Protein AF-A0A350DPM6-F1 (afdb_monomer)

Solvent-accessible surface area (backbone atoms only — not comparable to full-atom values): 11632 Å² total; per-residue (Å²): 133,87,86,87,78,88,83,87,78,88,79,82,88,73,88,78,90,73,77,86,62,77,72,75,76,46,73,86,71,62,78,53,71,65,66,64,55,64,60,74,76,63,54,96,83,67,71,80,67,68,53,48,96,89,70,48,64,48,36,86,78,46,77,54,65,70,61,52,51,50,54,51,47,50,53,40,43,51,50,32,68,38,83,89,48,57,73,68,57,21,53,48,28,48,52,52,34,50,54,52,49,51,52,41,47,70,54,50,49,47,52,42,52,53,45,34,76,77,43,73,57,56,84,48,78,45,61,60,28,42,63,57,52,51,51,52,52,50,61,52,45,56,53,50,54,53,49,50,51,45,44,43,65,71,52,47,50,56,55,34,44,75,73,75,46,71,90,75,54,84,91,70,50,50,73,67,56,49,51,50,51,53,50,49,48,74,76,75,109

Radius of gyration: 29.15 Å; Cα contacts (8 Å, |Δi|>4): 102; chains: 1; bounding box: 62×71×86 Å

pLDDT: mean 77.89, std 24.62, range [26.05, 97.94]

Foldseek 3Di:
DDDDDDDDDDDDDDDDPDDPDPVPVCPVVDPDVVVVVVVVPQPPPPPPPQADPVRAHQLVVDDDPLVVLVVVLVVLLVQLVDPVDDLVVSVVSLVVSVVSVVCSCVPPLVVLVVQVVVHQADPDSNRHTSVRVNVVSVVSVVVSVVSSVCSVPVPRQVVCVVVVNHDDDPVRDDPVRNVVVVVCVVPPD

Structure (mmCIF, N/CA/C/O backbone):
data_AF-A0A350DPM6-F1
#
_entry.id   AF-A0A350DPM6-F1
#
loop_
_atom_site.group_PDB
_atom_site.id
_atom_site.type_symbol
_atom_site.label_atom_id
_atom_site.label_alt_id
_atom_site.label_comp_id
_atom_site.label_asym_id
_atom_site.label_entity_id
_atom_site.label_seq_id
_atom_site.pdbx_PDB_ins_code
_atom_site.Cartn_x
_atom_site.Cartn_y
_atom_site.Cartn_z
_atom_site.occupancy
_atom_site.B_iso_or_equiv
_atom_site.auth_seq_id
_atom_site.auth_comp_id
_atom_site.auth_asym_id
_atom_site.auth_atom_id
_atom_site.pdbx_PDB_model_num
ATOM 1 N N . MET A 1 1 ? -32.453 40.569 -58.318 1.00 39.66 1 MET A N 1
ATOM 2 C CA . MET A 1 1 ? -31.816 39.330 -58.820 1.00 39.66 1 MET A CA 1
ATOM 3 C C . MET A 1 1 ? -31.890 38.332 -57.666 1.00 39.66 1 MET A C 1
ATOM 5 O O . MET A 1 1 ? -31.210 38.563 -56.684 1.00 39.66 1 MET A O 1
ATOM 9 N N . VAL A 1 2 ? -32.903 37.461 -57.534 1.00 28.38 2 VAL A N 1
ATOM 10 C CA . VAL A 1 2 ? -33.157 36.215 -58.307 1.00 28.38 2 VAL A CA 1
ATOM 11 C C . VAL A 1 2 ? -31.830 35.449 -58.449 1.00 28.38 2 VAL A C 1
ATOM 13 O O . VAL A 1 2 ? -30.945 35.961 -59.116 1.00 28.38 2 VAL A O 1
ATOM 16 N N . ASN A 1 3 ? -31.573 34.315 -57.789 1.00 31.48 3 ASN A N 1
ATOM 17 C CA . ASN A 1 3 ? -32.369 33.093 -57.820 1.00 31.48 3 ASN A CA 1
ATOM 18 C C . ASN A 1 3 ? -32.093 32.170 -56.612 1.00 31.48 3 ASN A C 1
ATOM 20 O O . ASN A 1 3 ? -31.012 32.186 -56.032 1.00 31.48 3 ASN A O 1
ATOM 24 N N . LYS A 1 4 ? -33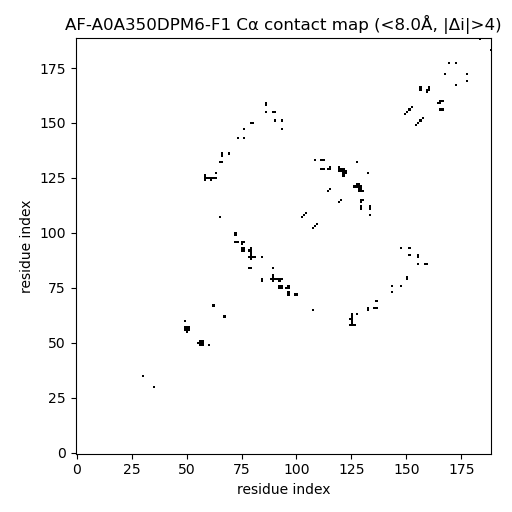.099 31.356 -56.294 1.00 34.47 4 LYS A N 1
ATOM 25 C CA . LYS A 1 4 ? -33.221 30.401 -55.185 1.00 34.47 4 LYS A CA 1
ATOM 26 C C . LYS A 1 4 ? -33.112 28.974 -55.743 1.00 34.47 4 LYS A C 1
ATOM 28 O O . LYS A 1 4 ? -33.879 28.656 -56.643 1.00 34.47 4 LYS A O 1
ATOM 33 N N . GLN A 1 5 ? -32.232 28.137 -55.193 1.00 38.03 5 GLN A N 1
ATOM 34 C CA . GLN A 1 5 ? -32.263 26.658 -55.219 1.00 38.03 5 GLN A CA 1
ATOM 35 C C . GLN A 1 5 ? -31.534 26.230 -53.925 1.00 38.03 5 GLN A C 1
ATOM 37 O O . GLN A 1 5 ? -30.362 26.551 -53.784 1.00 38.03 5 GLN A O 1
ATOM 42 N N . ASN A 1 6 ? -32.174 25.795 -52.831 1.00 29.23 6 ASN A N 1
ATOM 43 C CA . ASN A 1 6 ? -32.950 24.564 -52.612 1.00 29.23 6 ASN A CA 1
ATOM 44 C C . ASN A 1 6 ? -32.306 23.336 -53.272 1.00 29.23 6 ASN A C 1
ATOM 46 O O . ASN A 1 6 ? -32.502 23.138 -54.467 1.00 29.23 6 ASN A O 1
ATOM 50 N N . ASN A 1 7 ? -31.635 22.488 -52.485 1.00 30.95 7 ASN A N 1
ATOM 51 C CA . ASN A 1 7 ? -32.194 21.161 -52.239 1.00 30.95 7 ASN A CA 1
ATOM 52 C C . ASN A 1 7 ? -31.621 20.512 -50.975 1.00 30.95 7 ASN A C 1
ATOM 54 O O . ASN A 1 7 ? -30.411 20.479 -50.755 1.00 30.95 7 ASN A O 1
ATOM 58 N N . ASP A 1 8 ? -32.551 19.993 -50.195 1.00 28.62 8 ASP A N 1
ATOM 59 C CA . ASP A 1 8 ? -32.388 19.209 -48.989 1.00 28.62 8 ASP A CA 1
ATOM 60 C C . ASP A 1 8 ? -31.773 17.837 -49.302 1.00 28.62 8 ASP A C 1
ATOM 62 O O . ASP A 1 8 ? -32.082 17.230 -50.330 1.00 28.62 8 ASP A O 1
ATOM 66 N N . HIS A 1 9 ? -30.962 17.317 -48.382 1.00 31.00 9 HIS A N 1
ATOM 67 C CA . HIS A 1 9 ? -30.883 15.880 -48.116 1.00 31.00 9 HIS A CA 1
ATOM 68 C C . HIS A 1 9 ? -30.786 15.687 -46.601 1.00 31.00 9 HIS A C 1
ATOM 70 O O . HIS A 1 9 ? -29.709 15.703 -46.008 1.00 31.00 9 HIS A O 1
ATOM 76 N N . GLU A 1 10 ? -31.957 15.535 -45.983 1.00 31.33 10 GLU A N 1
ATOM 77 C CA . GLU A 1 10 ? -32.118 14.644 -44.841 1.00 31.33 10 GLU A CA 1
ATOM 78 C C . GLU A 1 10 ? -31.658 13.242 -45.259 1.00 31.33 10 GLU A C 1
ATOM 80 O O . GLU A 1 10 ? -32.181 12.710 -46.234 1.00 31.33 10 GLU A O 1
ATOM 85 N N . ILE A 1 11 ? -30.746 12.628 -44.506 1.00 32.09 11 ILE A N 1
ATOM 86 C CA . ILE A 1 11 ? -30.842 11.203 -44.181 1.00 32.09 11 ILE A CA 1
ATOM 87 C C . ILE A 1 11 ? -30.433 11.055 -42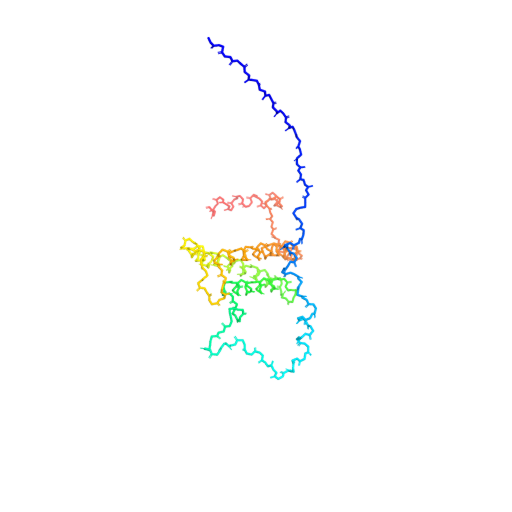.714 1.00 32.09 11 ILE A C 1
ATOM 89 O O . ILE A 1 11 ? -29.315 11.361 -42.302 1.00 32.09 11 ILE A O 1
ATOM 93 N N . ASN A 1 12 ? -31.435 10.641 -41.956 1.00 27.52 12 ASN A N 1
ATOM 94 C CA . ASN A 1 12 ? -31.402 10.107 -40.613 1.00 27.52 12 ASN A CA 1
ATOM 95 C C . ASN A 1 12 ? -30.661 8.752 -40.587 1.00 27.52 12 ASN A C 1
ATOM 97 O O . ASN A 1 12 ? -30.449 8.138 -41.626 1.00 27.52 12 ASN A O 1
ATOM 101 N N . ASP A 1 13 ? -30.432 8.253 -39.379 1.00 26.05 13 ASP A N 1
ATOM 102 C CA . ASP A 1 13 ? -30.193 6.847 -39.034 1.00 26.05 13 ASP A CA 1
ATOM 103 C C . ASP A 1 13 ? -28.770 6.269 -38.974 1.00 26.05 13 ASP A C 1
ATOM 105 O O . ASP A 1 13 ? -27.937 6.342 -39.875 1.00 26.05 13 ASP A O 1
ATOM 109 N N . SER A 1 14 ? -28.632 5.544 -37.860 1.00 29.73 14 SER A N 1
ATOM 110 C CA . SER A 1 14 ? -27.796 4.377 -37.618 1.00 29.73 14 SER A CA 1
ATOM 111 C C . SER A 1 14 ? -26.384 4.612 -37.097 1.00 29.73 14 SER A C 1
ATOM 113 O O . SER A 1 14 ? -25.388 4.668 -37.809 1.00 29.73 14 SER A O 1
ATOM 115 N N . ILE A 1 15 ? -26.327 4.578 -35.762 1.00 35.59 15 ILE A N 1
ATOM 116 C CA . ILE A 1 15 ? -25.399 3.713 -35.028 1.00 35.59 15 ILE A CA 1
ATOM 117 C C . ILE A 1 15 ? -25.234 2.401 -35.810 1.00 35.59 15 ILE A C 1
ATOM 119 O O . ILE A 1 15 ? -26.127 1.556 -35.789 1.00 35.59 15 ILE A O 1
ATOM 123 N N . ASP A 1 16 ? -24.102 2.241 -36.490 1.00 29.62 16 ASP A N 1
ATOM 124 C CA . ASP A 1 16 ? -23.678 0.948 -37.013 1.00 29.62 16 ASP A CA 1
ATOM 125 C C . ASP A 1 16 ? -22.685 0.329 -36.024 1.00 29.62 16 ASP A C 1
ATOM 127 O O . ASP A 1 16 ? -21.472 0.554 -36.046 1.00 29.62 16 ASP A O 1
ATOM 131 N N . VAL A 1 17 ? -23.260 -0.404 -35.071 1.00 39.25 17 VAL A N 1
ATOM 132 C CA . VAL A 1 17 ? -22.591 -1.516 -34.407 1.00 39.25 17 VAL A CA 1
ATOM 133 C C . VAL A 1 17 ? -22.531 -2.636 -35.436 1.00 39.25 17 VAL A C 1
ATOM 135 O O . VAL A 1 17 ? -23.504 -3.371 -35.585 1.00 39.25 17 VAL A O 1
ATOM 138 N N . SER A 1 18 ? -21.390 -2.791 -36.110 1.00 28.20 18 SER A N 1
ATOM 139 C CA . SER A 1 18 ? -20.851 -4.104 -36.477 1.00 28.20 18 SER A CA 1
ATOM 140 C C . SER A 1 18 ? -19.462 -4.037 -37.110 1.00 28.20 18 SER A C 1
ATOM 142 O O . SER A 1 18 ? -19.200 -3.351 -38.093 1.00 28.20 18 SER A O 1
ATOM 144 N N . THR A 1 19 ? -18.586 -4.856 -36.526 1.00 37.41 19 THR A N 1
ATOM 145 C CA . THR A 1 19 ? -17.541 -5.623 -37.212 1.00 37.41 19 THR A CA 1
ATOM 146 C C . THR A 1 19 ? -16.474 -4.828 -37.967 1.00 37.41 19 THR A C 1
ATOM 148 O O . THR A 1 19 ? -16.332 -4.945 -39.182 1.00 37.41 19 THR A O 1
ATOM 151 N N . LYS A 1 20 ? -15.581 -4.163 -37.221 1.00 32.25 20 LYS A N 1
ATOM 152 C CA . LYS A 1 20 ? -14.161 -4.322 -37.564 1.00 32.25 20 LYS A CA 1
ATOM 153 C C . LYS A 1 20 ? -13.758 -5.716 -37.111 1.00 32.25 20 LYS A C 1
ATOM 155 O O . LYS A 1 20 ? -13.563 -5.973 -35.931 1.00 32.25 20 LYS A O 1
ATOM 160 N N . THR A 1 21 ? -13.803 -6.593 -38.100 1.00 30.75 21 THR A N 1
ATOM 161 C CA . THR A 1 21 ? -13.391 -7.986 -38.154 1.00 30.75 21 THR A CA 1
ATOM 162 C C . THR A 1 21 ? -12.299 -8.318 -37.143 1.00 30.75 21 THR A C 1
ATOM 164 O O . THR A 1 21 ? -11.232 -7.705 -37.147 1.00 30.75 21 THR A O 1
ATOM 167 N N . ASP A 1 22 ? -12.541 -9.373 -36.367 1.00 31.88 22 ASP A N 1
ATOM 168 C CA . ASP A 1 22 ? -11.627 -10.043 -35.430 1.00 31.88 22 ASP A CA 1
ATOM 169 C C . ASP A 1 22 ? -10.308 -10.547 -36.067 1.00 31.88 22 ASP A C 1
ATOM 171 O O . ASP A 1 22 ? -9.554 -11.290 -35.457 1.00 31.88 22 ASP A O 1
ATOM 175 N N . SER A 1 23 ? -9.982 -10.145 -37.297 1.00 34.25 23 SER A N 1
ATOM 176 C CA . SER A 1 23 ? -8.863 -10.660 -38.087 1.00 34.25 23 SER A CA 1
ATOM 177 C C . SER A 1 23 ? -7.512 -10.000 -37.790 1.00 34.25 23 SER A C 1
ATOM 179 O O . SER A 1 23 ? -6.497 -10.541 -38.217 1.00 34.25 23 SER A O 1
ATOM 181 N N . GLU A 1 24 ? -7.458 -8.856 -37.100 1.00 32.31 24 GLU A N 1
ATOM 182 C CA . GLU A 1 24 ? -6.185 -8.145 -36.846 1.00 32.31 24 GLU A CA 1
ATOM 183 C C . GLU A 1 24 ? -5.741 -8.174 -35.373 1.00 32.31 24 GLU A C 1
ATOM 185 O O . GLU A 1 24 ? -4.591 -7.869 -35.063 1.00 32.31 24 GLU A O 1
ATOM 190 N N . LEU A 1 25 ? -6.612 -8.622 -34.463 1.00 32.66 25 LEU A N 1
ATOM 191 C CA . LEU A 1 25 ? -6.279 -8.881 -33.054 1.00 32.66 25 LEU A CA 1
ATOM 192 C C . LEU A 1 25 ? -5.911 -10.352 -32.792 1.00 32.66 25 LEU A C 1
ATOM 194 O O . LEU A 1 25 ? -5.304 -10.658 -31.767 1.00 32.66 25 LEU A O 1
ATOM 198 N N . SER A 1 26 ? -6.198 -11.256 -33.734 1.00 29.53 26 SER A N 1
ATOM 199 C CA . SER A 1 26 ? -5.800 -12.670 -33.664 1.00 29.53 26 SER A CA 1
ATOM 200 C C . SER A 1 26 ? -4.397 -12.952 -34.209 1.00 29.53 26 SER A C 1
ATOM 202 O O . SER A 1 26 ? -3.837 -14.006 -33.917 1.00 29.53 26 SER A O 1
ATOM 204 N N . THR A 1 27 ? -3.779 -12.028 -34.951 1.00 30.31 27 THR A N 1
ATOM 205 C CA . THR A 1 27 ? -2.502 -12.292 -35.645 1.00 30.31 27 THR A CA 1
ATOM 206 C C . THR A 1 27 ? -1.294 -12.372 -34.706 1.00 30.31 27 THR A C 1
ATOM 208 O O . THR A 1 27 ? -0.261 -12.901 -35.094 1.00 30.31 27 THR A O 1
ATOM 211 N N . ASN A 1 28 ? -1.421 -11.921 -33.453 1.00 35.16 28 ASN A N 1
ATOM 212 C CA . ASN A 1 28 ? -0.381 -12.080 -32.425 1.00 35.16 28 ASN A CA 1
ATOM 213 C C . ASN A 1 28 ? -0.728 -13.124 -31.350 1.00 35.16 28 ASN A C 1
ATOM 215 O O . ASN A 1 28 ? 0.010 -13.259 -30.373 1.00 35.16 28 ASN A O 1
ATOM 219 N N . LEU A 1 29 ? -1.830 -13.868 -31.515 1.00 40.03 29 LEU A N 1
ATOM 220 C CA . LEU A 1 29 ? -2.263 -14.898 -30.563 1.00 40.03 29 LEU A CA 1
ATOM 221 C C . LEU A 1 29 ? -2.409 -16.300 -31.164 1.00 40.03 29 LEU A C 1
ATOM 223 O O . LEU A 1 29 ? -2.909 -17.199 -30.493 1.00 40.03 29 LEU A O 1
ATOM 227 N N . VAL A 1 30 ? -1.917 -16.519 -32.381 1.00 36.66 30 VAL A N 1
ATOM 228 C CA . VAL A 1 30 ? -1.721 -17.865 -32.920 1.00 36.66 30 VAL A CA 1
ATOM 229 C C . VAL A 1 30 ? -0.224 -18.085 -33.060 1.00 36.66 30 VAL A C 1
ATOM 231 O O . VAL A 1 30 ? 0.351 -17.934 -34.132 1.00 36.66 30 VAL A O 1
ATOM 234 N N . LYS A 1 31 ? 0.423 -18.437 -31.944 1.00 41.00 31 LYS A N 1
ATOM 235 C CA . LYS A 1 31 ? 1.623 -19.267 -32.047 1.00 41.00 31 LYS A CA 1
ATOM 236 C C . LYS A 1 31 ? 1.158 -20.565 -32.687 1.00 41.00 31 LYS A C 1
ATOM 238 O O . LYS A 1 31 ? 0.404 -21.314 -32.069 1.00 41.00 31 LYS A O 1
ATOM 243 N N . THR A 1 32 ? 1.525 -20.769 -33.944 1.00 33.75 32 THR A N 1
ATOM 244 C CA . THR A 1 32 ? 1.294 -22.010 -34.676 1.00 33.75 32 THR A CA 1
ATOM 245 C C . THR A 1 32 ? 1.754 -23.172 -33.795 1.00 33.75 32 THR A C 1
ATOM 247 O O . THR A 1 32 ? 2.829 -23.104 -33.198 1.00 33.75 32 THR A O 1
ATOM 250 N N . GLU A 1 33 ? 0.965 -24.241 -33.694 1.00 36.41 33 GLU A N 1
ATOM 251 C CA . GLU A 1 33 ? 1.323 -25.448 -32.926 1.00 36.41 33 GLU A CA 1
ATOM 252 C C . GLU A 1 33 ? 2.676 -26.057 -33.376 1.00 36.41 33 GLU A C 1
ATOM 254 O O . GLU A 1 33 ? 3.315 -26.801 -32.630 1.00 36.41 33 GLU A O 1
ATOM 259 N N . GLU A 1 34 ? 3.182 -25.668 -34.551 1.00 39.22 34 GLU A N 1
ATOM 260 C CA . GLU A 1 34 ? 4.544 -25.939 -35.034 1.00 39.22 34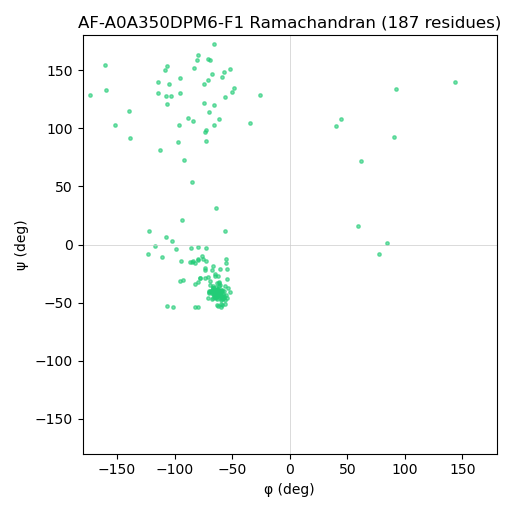 GLU A CA 1
ATOM 261 C C . GLU A 1 34 ? 5.662 -25.304 -34.179 1.00 39.22 34 GLU A C 1
ATOM 263 O O . GLU A 1 34 ? 6.716 -25.911 -34.002 1.00 39.22 34 GLU A O 1
ATOM 268 N N . GLU A 1 35 ? 5.454 -24.131 -33.571 1.00 39.41 35 GLU A N 1
ATOM 269 C CA . GLU A 1 35 ? 6.474 -23.460 -32.742 1.00 39.41 35 GLU A CA 1
ATOM 270 C C . GLU A 1 35 ? 6.594 -24.084 -31.338 1.00 39.41 35 GLU A C 1
ATOM 272 O O . GLU A 1 35 ? 7.666 -24.092 -30.731 1.00 39.41 35 GLU A O 1
ATOM 277 N N . LEU A 1 36 ? 5.500 -24.661 -30.828 1.00 40.06 36 LEU A N 1
ATOM 278 C CA . LEU A 1 36 ? 5.470 -25.384 -29.550 1.00 40.06 36 LEU A CA 1
ATOM 279 C C . LEU A 1 36 ? 6.022 -26.812 -29.689 1.00 40.06 36 LEU A C 1
ATOM 281 O O . LEU A 1 36 ? 6.660 -27.318 -28.765 1.00 40.06 36 LEU A O 1
ATOM 285 N N . THR A 1 37 ? 5.832 -27.447 -30.848 1.00 36.25 37 THR A N 1
ATOM 286 C CA . THR A 1 37 ? 6.360 -28.792 -31.133 1.00 36.25 37 THR A CA 1
ATOM 287 C C . THR A 1 37 ? 7.853 -28.780 -31.484 1.00 36.25 37 THR A C 1
ATOM 289 O O . THR A 1 37 ? 8.560 -29.722 -31.121 1.00 36.25 37 THR A O 1
ATOM 292 N N . ALA A 1 38 ? 8.380 -27.691 -32.059 1.00 41.50 38 ALA A N 1
ATOM 293 C CA . ALA A 1 38 ? 9.817 -27.519 -32.313 1.00 41.50 38 ALA A CA 1
ATOM 294 C C . ALA A 1 38 ? 10.668 -27.372 -31.033 1.00 41.50 38 ALA A C 1
ATOM 296 O O . ALA A 1 38 ? 11.866 -27.650 -31.044 1.00 41.50 38 ALA A O 1
ATOM 297 N N . SER A 1 39 ? 10.066 -26.975 -29.906 1.00 46.19 39 SER A N 1
ATOM 298 C CA . SER A 1 39 ? 10.775 -26.850 -28.622 1.00 46.19 39 SER A CA 1
ATOM 299 C C . SER A 1 39 ? 10.978 -28.201 -27.909 1.00 46.19 39 SER A C 1
ATOM 301 O O . SER A 1 39 ? 11.779 -28.304 -26.983 1.00 46.19 39 SER A O 1
ATOM 303 N N . SER A 1 40 ? 10.304 -29.271 -28.358 1.00 47.53 40 SER A N 1
ATOM 304 C CA . SER A 1 40 ? 10.311 -30.574 -27.675 1.00 47.53 40 SER A CA 1
ATOM 305 C C . SER A 1 40 ? 11.481 -31.502 -28.051 1.00 47.53 40 SER A C 1
ATOM 307 O O . SER A 1 40 ? 11.594 -32.580 -27.465 1.00 47.53 40 SER A O 1
ATOM 309 N N . SER A 1 41 ? 12.361 -31.123 -28.986 1.00 50.16 41 SER A N 1
ATOM 310 C CA . SER A 1 41 ? 13.561 -31.907 -29.340 1.00 50.16 41 SER A CA 1
ATOM 311 C C . SER A 1 41 ? 14.863 -31.366 -28.744 1.00 50.16 41 SER A C 1
ATOM 313 O O . SER A 1 41 ? 15.933 -31.894 -29.042 1.00 50.16 41 SER A O 1
ATOM 315 N N . LYS A 1 42 ? 14.801 -30.308 -27.927 1.00 55.16 42 LYS A N 1
ATOM 316 C CA . LYS A 1 42 ? 15.990 -29.671 -27.359 1.00 55.16 42 LYS A CA 1
ATOM 317 C C . LYS A 1 42 ? 16.417 -30.429 -26.100 1.00 55.16 42 LYS A C 1
ATOM 319 O O . LYS A 1 42 ? 15.735 -30.391 -25.077 1.00 55.16 42 LYS A O 1
ATOM 324 N N . GLY A 1 43 ? 17.508 -31.192 -26.190 1.00 55.84 43 GLY A N 1
ATOM 325 C CA . GLY A 1 43 ? 18.053 -31.925 -25.046 1.00 55.84 43 GLY A CA 1
ATOM 326 C C . GLY A 1 43 ? 18.371 -30.977 -23.885 1.00 55.84 43 GLY A C 1
ATOM 327 O O . GLY A 1 43 ? 18.765 -29.838 -24.109 1.00 55.84 43 GLY A O 1
ATOM 328 N N . LEU A 1 44 ? 18.253 -31.444 -22.638 1.00 54.84 44 LEU A N 1
ATOM 329 C CA . LEU A 1 44 ? 18.538 -30.656 -21.419 1.00 54.84 44 LEU A CA 1
ATOM 330 C C . LEU A 1 44 ? 19.963 -30.049 -21.375 1.00 54.84 44 LEU A C 1
ATOM 332 O O . LEU A 1 44 ? 20.252 -29.210 -20.527 1.00 54.84 44 LEU A O 1
ATOM 336 N N . SER A 1 45 ? 20.854 -30.481 -22.272 1.00 64.06 45 SER A N 1
ATOM 337 C CA . SER A 1 45 ? 22.212 -29.966 -22.478 1.00 64.06 45 SER A CA 1
ATOM 338 C C . SER A 1 45 ? 22.301 -28.748 -23.403 1.00 64.06 45 SER A C 1
ATOM 340 O O . SER A 1 45 ? 23.336 -28.087 -23.437 1.00 64.06 45 SER A O 1
ATOM 342 N N . GLU A 1 46 ? 21.257 -28.443 -24.167 1.00 59.56 46 GLU A N 1
ATOM 343 C CA . GLU A 1 46 ? 21.210 -27.288 -25.061 1.00 59.56 46 GLU A CA 1
ATOM 344 C C . GLU A 1 46 ? 20.611 -26.086 -24.326 1.00 59.56 46 GLU A C 1
ATOM 346 O O . GLU A 1 46 ? 19.469 -25.675 -24.546 1.00 59.56 46 GLU A O 1
ATOM 351 N N . ILE A 1 47 ? 21.404 -25.526 -23.413 1.00 63.22 47 ILE A N 1
ATOM 352 C CA . ILE A 1 47 ? 21.071 -24.263 -22.761 1.00 63.22 47 ILE A CA 1
ATOM 353 C C . ILE A 1 47 ? 21.205 -23.161 -23.810 1.00 63.22 47 ILE A C 1
ATOM 355 O O . ILE A 1 47 ? 22.299 -22.886 -24.304 1.00 63.22 47 ILE A O 1
ATOM 359 N N . ASP A 1 48 ? 20.079 -22.539 -24.151 1.00 63.94 48 ASP A N 1
ATOM 360 C CA . ASP A 1 48 ? 20.053 -21.331 -24.964 1.00 63.94 48 ASP A CA 1
ATOM 361 C C . ASP A 1 48 ? 20.557 -20.161 -24.116 1.00 63.94 48 ASP A C 1
ATOM 363 O O . ASP A 1 48 ? 19.813 -19.515 -23.372 1.00 63.94 48 ASP A O 1
ATOM 367 N N . TRP A 1 49 ? 21.870 -19.953 -24.143 1.00 64.94 49 TRP A N 1
ATOM 368 C CA . TRP A 1 49 ? 22.485 -18.788 -23.536 1.00 64.94 49 TRP A CA 1
ATOM 369 C C . TRP A 1 49 ? 22.001 -17.575 -24.331 1.00 64.94 49 TRP A C 1
ATOM 371 O O . TRP A 1 49 ? 22.502 -17.334 -25.421 1.00 64.94 49 TRP A O 1
ATOM 381 N N . GLN A 1 50 ? 21.035 -16.820 -23.787 1.00 64.75 50 GLN A N 1
ATOM 382 C CA . GLN A 1 50 ? 20.436 -15.591 -24.356 1.00 64.75 50 GLN A CA 1
ATOM 383 C C . GLN A 1 50 ? 21.433 -14.414 -24.499 1.00 64.75 50 GLN A C 1
ATOM 385 O O . GLN A 1 50 ? 21.090 -13.242 -24.316 1.00 64.75 50 GLN A O 1
ATOM 390 N N . ARG A 1 51 ? 22.697 -14.741 -24.747 1.00 65.81 51 ARG A N 1
ATOM 391 C CA . ARG A 1 51 ? 23.846 -13.874 -24.891 1.00 65.81 51 ARG A CA 1
ATOM 392 C C . ARG A 1 51 ? 24.196 -13.836 -26.371 1.00 65.81 51 ARG A C 1
ATOM 394 O O . ARG A 1 51 ? 24.487 -14.868 -26.965 1.00 65.81 51 ARG A O 1
ATOM 401 N N . PHE A 1 52 ? 24.173 -12.646 -26.942 1.00 67.81 52 PHE A N 1
ATOM 402 C CA . PHE A 1 52 ? 24.616 -12.414 -28.304 1.00 67.81 52 PHE A CA 1
ATOM 403 C C . PHE A 1 52 ? 26.143 -12.536 -28.405 1.00 67.81 52 PHE A C 1
ATOM 405 O O . PHE A 1 52 ? 26.864 -12.405 -27.411 1.00 67.81 52 PHE A O 1
ATOM 412 N N . ASP A 1 53 ? 26.641 -12.759 -29.621 1.00 73.88 53 ASP A N 1
ATOM 413 C CA . ASP A 1 53 ? 28.074 -12.937 -29.901 1.00 73.88 53 ASP A CA 1
ATOM 414 C C . ASP A 1 53 ? 28.926 -11.709 -29.522 1.00 73.88 53 ASP A C 1
ATOM 416 O O . ASP A 1 53 ? 30.123 -11.831 -29.264 1.00 73.88 53 ASP A O 1
ATOM 420 N N . ASP A 1 54 ? 28.310 -10.527 -29.420 1.00 74.38 54 ASP A N 1
ATOM 421 C CA . ASP A 1 54 ? 28.935 -9.286 -28.942 1.00 74.38 54 ASP A CA 1
ATOM 422 C C . ASP A 1 54 ? 29.037 -9.196 -27.403 1.00 74.38 54 ASP A C 1
ATOM 424 O O . ASP A 1 54 ? 29.582 -8.239 -26.851 1.00 74.38 54 ASP A O 1
ATOM 428 N N . GLY A 1 55 ? 28.528 -10.205 -26.694 1.00 70.81 55 GLY A N 1
ATOM 429 C CA . GLY A 1 55 ? 28.499 -10.281 -25.242 1.00 70.81 55 GLY A CA 1
ATOM 430 C C . GLY A 1 55 ? 27.318 -9.568 -24.581 1.00 70.81 55 GLY A C 1
ATOM 431 O O . GLY A 1 55 ? 27.248 -9.599 -23.349 1.00 70.81 55 GLY A O 1
ATOM 432 N N . SER A 1 56 ? 26.407 -8.964 -25.348 1.00 70.81 56 SER A N 1
ATOM 433 C CA . SER A 1 56 ? 25.174 -8.353 -24.845 1.00 70.81 56 SER A CA 1
ATOM 434 C C . SER A 1 56 ? 24.081 -9.402 -24.595 1.00 70.81 56 SER A C 1
ATOM 436 O O . SER A 1 56 ? 24.137 -10.518 -25.110 1.00 70.81 56 SER A O 1
ATOM 438 N N . TYR A 1 57 ? 23.094 -9.074 -23.762 1.00 75.31 57 TYR A N 1
ATOM 439 C CA . TYR A 1 57 ? 21.944 -9.942 -23.491 1.00 75.31 57 TYR A CA 1
ATOM 440 C C . TYR A 1 57 ? 20.688 -9.393 -24.164 1.00 75.31 57 TYR A C 1
ATOM 442 O O . TYR A 1 57 ? 20.551 -8.181 -24.345 1.00 75.31 57 TYR A O 1
ATOM 450 N N . SER A 1 58 ? 19.741 -10.279 -24.481 1.00 76.25 58 SER A N 1
ATOM 451 C CA . SER A 1 58 ? 18.426 -9.867 -24.981 1.00 76.25 58 SER A CA 1
ATOM 452 C C . SER A 1 58 ? 17.698 -8.960 -23.974 1.00 76.25 58 SER A C 1
ATOM 454 O O . SER A 1 58 ? 17.782 -9.208 -22.769 1.00 76.25 58 SER A O 1
ATOM 456 N N . PRO A 1 59 ? 16.928 -7.942 -24.412 1.00 75.38 59 PRO A N 1
ATOM 457 C CA . PRO A 1 59 ? 16.117 -7.131 -23.498 1.00 75.38 59 PRO A CA 1
ATOM 458 C C . PRO A 1 59 ? 15.159 -7.962 -22.628 1.00 75.38 59 PRO A C 1
ATOM 460 O O . PRO A 1 59 ? 14.898 -7.606 -21.480 1.00 75.38 59 PRO A O 1
ATOM 463 N N . SER A 1 60 ? 14.701 -9.113 -23.138 1.00 77.25 60 SER A N 1
ATOM 464 C CA . SER A 1 60 ? 13.899 -10.105 -22.409 1.00 77.25 60 SER A CA 1
ATOM 465 C C . SER A 1 60 ? 14.637 -10.815 -21.270 1.00 77.25 60 SER A C 1
ATOM 467 O O . SER A 1 60 ? 13.988 -11.371 -20.389 1.00 77.25 60 SER A O 1
ATOM 469 N N . SER A 1 61 ? 15.971 -10.792 -21.251 1.00 80.75 61 SER A N 1
ATOM 470 C CA . SER A 1 61 ? 16.784 -11.375 -20.174 1.00 80.75 61 SER A CA 1
ATOM 471 C C . SER A 1 61 ? 16.802 -10.511 -18.913 1.00 80.75 61 SER A C 1
ATOM 473 O O . SER A 1 61 ? 17.289 -10.937 -17.866 1.00 80.75 61 SER A O 1
ATOM 475 N N . TYR A 1 62 ? 16.286 -9.287 -18.997 1.00 82.06 62 TYR A N 1
ATOM 476 C CA . TYR A 1 62 ? 16.321 -8.331 -17.913 1.00 82.06 62 TYR A CA 1
ATOM 477 C C . TYR A 1 62 ? 14.886 -8.045 -17.416 1.00 82.06 62 TYR A C 1
ATOM 479 O O . TYR A 1 62 ? 13.987 -7.796 -18.217 1.00 82.06 62 TYR A O 1
ATOM 487 N N . ILE A 1 63 ? 14.672 -7.919 -16.098 1.00 85.88 63 ILE A N 1
ATOM 488 C CA . ILE A 1 63 ? 13.387 -7.477 -15.498 1.00 85.88 63 ILE A CA 1
ATOM 489 C C . ILE A 1 63 ? 13.438 -6.017 -15.034 1.00 85.88 63 ILE A C 1
ATOM 491 O O . ILE A 1 63 ? 14.333 -5.653 -14.272 1.00 85.88 63 ILE A O 1
ATOM 495 N N . ASN A 1 64 ? 12.468 -5.192 -15.453 1.00 90.31 64 ASN A N 1
ATOM 496 C CA . ASN A 1 64 ? 12.412 -3.779 -15.074 1.00 90.31 64 ASN A CA 1
ATOM 497 C C . ASN A 1 64 ? 12.558 -3.602 -13.550 1.00 90.31 64 ASN A C 1
ATOM 499 O O . ASN A 1 64 ? 11.884 -4.270 -12.761 1.00 90.31 64 ASN A O 1
ATOM 503 N N . ARG A 1 65 ? 13.448 -2.694 -13.139 1.00 91.12 65 ARG A N 1
ATOM 504 C CA . ARG A 1 65 ? 13.784 -2.466 -11.728 1.00 91.12 65 ARG A CA 1
ATOM 505 C C . ARG A 1 65 ? 12.583 -2.021 -10.894 1.00 91.12 65 ARG A C 1
ATOM 507 O O . ARG A 1 65 ? 12.411 -2.522 -9.787 1.00 91.12 65 ARG A O 1
ATOM 514 N N . ASP A 1 66 ? 11.781 -1.092 -11.405 1.00 92.94 66 ASP A N 1
ATOM 515 C CA . ASP A 1 66 ? 10.647 -0.522 -10.674 1.00 92.94 66 ASP A CA 1
ATOM 516 C C . ASP A 1 66 ? 9.531 -1.562 -10.516 1.00 92.94 66 ASP A C 1
ATOM 518 O O . ASP A 1 66 ? 8.986 -1.726 -9.426 1.00 92.94 66 ASP A O 1
ATOM 522 N N . LEU A 1 67 ? 9.280 -2.362 -11.559 1.00 93.38 67 LEU A N 1
ATOM 523 C CA . LEU A 1 67 ? 8.372 -3.509 -11.476 1.00 93.38 67 LEU A CA 1
ATOM 524 C C . LEU A 1 67 ? 8.896 -4.589 -10.524 1.00 93.38 67 LEU A C 1
ATOM 526 O O . LEU A 1 67 ? 8.123 -5.158 -9.760 1.00 93.38 67 LEU A O 1
ATOM 530 N N . SER A 1 68 ? 10.204 -4.852 -10.513 1.00 94.25 68 SER A N 1
ATOM 531 C CA . SER A 1 68 ? 10.815 -5.803 -9.573 1.00 94.25 68 SER A CA 1
ATOM 532 C C . SER A 1 68 ? 10.664 -5.349 -8.120 1.00 94.25 68 SER A C 1
ATOM 534 O O . SER A 1 68 ? 10.385 -6.165 -7.242 1.00 94.25 68 SER A O 1
ATOM 536 N N . LEU A 1 69 ? 10.816 -4.047 -7.863 1.00 94.81 69 LEU A N 1
ATOM 537 C CA . LEU A 1 69 ? 10.610 -3.467 -6.539 1.00 94.81 69 LEU A CA 1
ATOM 538 C C . LEU A 1 69 ? 9.136 -3.544 -6.121 1.00 94.81 69 LEU A C 1
ATOM 540 O O . LEU A 1 69 ? 8.841 -3.952 -5.000 1.00 94.81 69 LEU A O 1
ATOM 544 N N . LEU A 1 70 ? 8.209 -3.260 -7.039 1.00 96.50 70 LEU A N 1
ATOM 545 C CA . LEU A 1 70 ? 6.781 -3.440 -6.787 1.00 96.50 70 LEU A CA 1
ATOM 546 C C . LEU A 1 70 ? 6.456 -4.900 -6.437 1.00 96.50 70 LEU A C 1
ATOM 548 O O . LEU A 1 70 ? 5.768 -5.156 -5.454 1.00 96.50 70 LEU A O 1
ATOM 552 N N . GLN A 1 71 ? 7.015 -5.871 -7.165 1.00 96.56 71 GLN A N 1
ATOM 553 C CA . GLN A 1 71 ? 6.858 -7.298 -6.849 1.00 96.56 71 GLN A CA 1
ATOM 554 C C . GLN A 1 71 ? 7.403 -7.661 -5.462 1.00 96.56 71 GLN A C 1
ATOM 556 O O . GLN A 1 71 ? 6.836 -8.511 -4.774 1.00 96.56 71 GLN A O 1
ATOM 561 N N . PHE A 1 72 ? 8.481 -7.014 -5.018 1.00 96.81 72 PHE A N 1
ATOM 562 C CA . PHE A 1 72 ? 8.958 -7.167 -3.649 1.00 96.81 72 PHE A CA 1
ATOM 563 C C . PHE A 1 72 ? 7.933 -6.640 -2.630 1.00 96.81 72 PHE A C 1
ATOM 565 O O . PHE A 1 72 ? 7.616 -7.361 -1.685 1.00 96.81 72 PHE A O 1
ATOM 572 N N . HIS A 1 73 ? 7.338 -5.461 -2.847 1.00 97.19 73 HIS A N 1
ATOM 573 C CA . HIS A 1 73 ? 6.276 -4.945 -1.970 1.00 97.19 73 HIS A CA 1
ATOM 574 C C . HIS A 1 73 ? 5.065 -5.886 -1.919 1.00 97.19 73 HIS A C 1
ATOM 576 O O . HIS A 1 73 ? 4.542 -6.157 -0.840 1.00 97.19 73 HIS A O 1
ATOM 582 N N . LEU A 1 74 ? 4.676 -6.488 -3.047 1.00 97.38 74 LEU A N 1
ATOM 583 C CA . LEU A 1 74 ? 3.600 -7.487 -3.070 1.00 97.38 74 LEU A CA 1
ATOM 584 C C . LEU A 1 74 ? 3.912 -8.724 -2.218 1.00 97.38 74 LEU A C 1
ATOM 586 O O . LEU A 1 74 ? 3.005 -9.309 -1.629 1.00 97.38 74 LEU A O 1
ATOM 590 N N . ARG A 1 75 ? 5.183 -9.125 -2.096 1.00 97.38 75 ARG A N 1
ATOM 591 C CA . ARG A 1 75 ? 5.568 -10.221 -1.189 1.00 97.38 75 ARG A CA 1
ATOM 592 C C . ARG A 1 75 ? 5.420 -9.844 0.280 1.00 97.38 75 ARG A C 1
ATOM 594 O O . ARG A 1 75 ? 5.116 -10.726 1.080 1.00 97.38 75 ARG A O 1
ATOM 601 N N . VAL A 1 76 ? 5.612 -8.570 0.626 1.00 97.25 76 VAL A N 1
ATOM 602 C CA . VAL A 1 76 ? 5.330 -8.051 1.974 1.00 97.25 76 VAL A CA 1
ATOM 603 C C . VAL A 1 76 ? 3.827 -8.104 2.245 1.00 97.25 76 VAL A C 1
ATOM 605 O O . VAL A 1 76 ? 3.418 -8.641 3.271 1.00 97.25 76 VAL A O 1
ATOM 608 N N . LEU A 1 77 ? 2.999 -7.667 1.289 1.00 97.62 77 LEU A N 1
ATOM 609 C CA . LEU A 1 77 ? 1.540 -7.787 1.391 1.00 97.62 77 LEU A CA 1
ATOM 610 C C . LEU A 1 77 ? 1.092 -9.250 1.550 1.00 97.62 77 LEU A C 1
ATOM 612 O O . LEU A 1 77 ? 0.233 -9.555 2.374 1.00 97.62 77 LEU A O 1
ATOM 616 N N . ALA A 1 78 ? 1.729 -10.181 0.836 1.00 97.00 78 ALA A N 1
ATOM 617 C CA . ALA A 1 78 ? 1.451 -11.609 0.978 1.00 97.00 78 ALA A CA 1
ATOM 618 C C . ALA A 1 78 ? 1.766 -12.152 2.387 1.00 97.00 78 ALA A C 1
ATOM 620 O O . ALA A 1 78 ? 1.132 -13.115 2.819 1.00 97.00 78 ALA A O 1
ATOM 621 N N . GLN A 1 79 ? 2.699 -11.540 3.133 1.00 96.94 79 GLN A N 1
ATOM 622 C CA . GLN A 1 79 ? 2.902 -11.896 4.542 1.00 96.94 79 GLN A CA 1
ATOM 623 C C . GLN A 1 79 ? 1.701 -11.479 5.396 1.00 96.94 79 GLN A C 1
ATOM 625 O O . GLN A 1 79 ? 1.255 -12.266 6.224 1.00 96.94 79 GLN A O 1
ATOM 630 N N . ALA A 1 80 ? 1.102 -10.310 5.153 1.00 95.50 80 ALA A N 1
ATOM 631 C CA . ALA A 1 80 ? -0.105 -9.891 5.870 1.00 95.50 80 ALA A CA 1
ATOM 632 C C . ALA A 1 80 ? -1.302 -10.837 5.643 1.00 95.50 80 ALA A C 1
ATOM 634 O O . ALA A 1 80 ? -2.107 -11.065 6.550 1.00 95.50 80 ALA A O 1
ATOM 635 N N . ALA A 1 81 ? -1.403 -11.437 4.455 1.00 93.88 81 ALA A N 1
ATOM 636 C CA . ALA A 1 81 ? -2.447 -12.411 4.129 1.00 93.88 81 ALA A CA 1
ATOM 637 C C . ALA A 1 81 ? -2.236 -13.788 4.791 1.00 93.88 81 ALA A C 1
ATOM 639 O O . ALA A 1 81 ? -3.182 -14.557 4.940 1.00 93.88 81 ALA A O 1
ATOM 640 N N . SER A 1 82 ? -1.005 -14.127 5.183 1.00 94.81 82 SER A N 1
ATOM 641 C CA . SER A 1 82 ? -0.668 -15.468 5.664 1.00 94.81 82 SER A CA 1
ATOM 642 C C . SER A 1 82 ? -1.206 -15.723 7.081 1.00 94.81 82 SER A C 1
ATOM 644 O O . SER A 1 82 ? -0.777 -15.050 8.021 1.00 94.81 82 SER A O 1
ATOM 646 N N . PRO A 1 83 ? -2.045 -16.757 7.299 1.00 91.44 83 PRO A N 1
ATOM 647 C CA . PRO A 1 83 ? -2.540 -17.118 8.630 1.00 91.44 83 PRO A CA 1
ATOM 648 C C . PRO A 1 83 ? -1.468 -17.781 9.509 1.00 91.44 83 PRO A C 1
ATOM 650 O O . PRO A 1 83 ? -1.728 -18.110 10.660 1.00 91.44 83 PRO A O 1
ATOM 653 N N . ARG A 1 84 ? -0.262 -18.014 8.969 1.00 94.50 84 ARG A N 1
ATOM 654 C CA . ARG A 1 84 ? 0.867 -18.582 9.721 1.00 94.50 84 ARG A CA 1
ATOM 655 C C . ARG A 1 84 ? 1.483 -17.581 10.695 1.00 94.50 84 ARG A C 1
ATOM 657 O O . ARG A 1 84 ? 2.187 -18.004 11.605 1.00 94.50 84 ARG A O 1
ATOM 664 N N . HIS A 1 85 ? 1.248 -16.289 10.474 1.00 94.19 85 HIS A N 1
ATOM 665 C CA . HIS A 1 85 ? 1.761 -15.218 11.319 1.00 94.19 85 HIS A CA 1
ATOM 666 C C . HIS A 1 85 ? 0.714 -14.815 12.364 1.00 94.19 85 HIS A C 1
ATOM 668 O O . HIS A 1 85 ? -0.479 -14.777 12.042 1.00 94.19 85 HIS A O 1
ATOM 674 N N . PRO A 1 86 ? 1.131 -14.475 13.595 1.00 95.31 86 PRO A N 1
ATOM 675 C CA . PRO A 1 86 ? 0.263 -13.868 14.595 1.00 95.31 86 PRO A CA 1
ATOM 676 C C . PRO A 1 86 ? -0.484 -12.634 14.071 1.00 95.31 86 PRO A C 1
ATOM 678 O O . PRO A 1 86 ? 0.005 -11.893 13.218 1.00 95.31 86 PRO A O 1
ATOM 681 N N . LEU A 1 87 ? -1.670 -12.378 14.624 1.00 94.12 87 LEU A N 1
ATOM 682 C CA . LEU A 1 87 ? -2.586 -11.344 14.137 1.00 94.12 87 LEU A CA 1
ATOM 683 C C . LEU A 1 87 ? -1.966 -9.936 14.095 1.00 94.12 87 LEU A C 1
ATOM 685 O O . LEU A 1 87 ? -2.100 -9.229 13.097 1.00 94.12 87 LEU A O 1
ATOM 689 N N . LEU A 1 88 ? -1.240 -9.547 15.146 1.00 94.88 88 LEU A N 1
ATOM 690 C CA . LEU A 1 88 ? -0.567 -8.246 15.194 1.00 94.88 88 LEU A CA 1
ATOM 691 C C . LEU A 1 88 ? 0.604 -8.157 14.210 1.00 94.88 88 LEU A C 1
ATOM 693 O O . LEU A 1 88 ? 0.811 -7.106 13.615 1.00 94.88 88 LEU A O 1
ATOM 697 N N . GLU A 1 89 ? 1.331 -9.253 13.977 1.00 96.62 89 GLU A N 1
ATOM 698 C CA . GLU A 1 89 ? 2.395 -9.283 12.965 1.00 96.62 89 GLU A CA 1
ATOM 699 C C . GLU A 1 89 ? 1.824 -9.077 11.561 1.00 96.62 89 GLU A C 1
ATOM 701 O O . GLU A 1 89 ? 2.378 -8.316 10.769 1.00 96.62 89 GLU A O 1
ATOM 706 N N . ARG A 1 90 ? 0.662 -9.674 11.268 1.00 97.12 90 ARG A N 1
ATOM 707 C CA . ARG A 1 90 ? -0.053 -9.447 10.005 1.00 97.12 90 ARG A CA 1
ATOM 708 C C . ARG A 1 90 ? -0.472 -7.985 9.840 1.00 97.12 90 ARG A C 1
ATOM 710 O O . ARG A 1 90 ? -0.286 -7.427 8.759 1.00 97.12 90 ARG A O 1
ATOM 717 N N . LEU A 1 91 ? -0.974 -7.348 10.902 1.00 96.00 91 LEU A N 1
ATOM 718 C CA . LEU A 1 91 ? -1.275 -5.912 10.897 1.00 96.00 91 LEU A CA 1
ATOM 719 C C . LEU A 1 91 ? -0.009 -5.072 10.659 1.00 96.00 91 LEU A C 1
ATOM 721 O O . LEU A 1 91 ? -0.038 -4.137 9.859 1.00 96.00 91 LEU A O 1
ATOM 725 N N . PHE A 1 92 ? 1.117 -5.423 11.282 1.00 96.81 92 PHE A N 1
ATOM 726 C CA . PHE A 1 92 ? 2.385 -4.734 11.041 1.00 96.81 92 PHE A CA 1
ATOM 727 C C . PHE A 1 92 ? 2.870 -4.884 9.599 1.00 96.81 92 PHE A C 1
ATOM 729 O O . PHE A 1 92 ? 3.338 -3.904 9.026 1.00 96.81 92 PHE A O 1
ATOM 736 N N . PHE A 1 93 ? 2.699 -6.047 8.966 1.00 97.88 93 PHE A N 1
ATOM 737 C CA . PHE A 1 93 ? 3.003 -6.197 7.541 1.00 97.88 93 PHE A CA 1
ATOM 738 C C . PHE A 1 93 ? 2.152 -5.279 6.652 1.00 97.88 93 PHE A C 1
ATOM 740 O O . PHE A 1 93 ? 2.687 -4.743 5.682 1.00 97.88 93 PHE A O 1
ATOM 747 N N . LEU A 1 94 ? 0.875 -5.034 6.987 1.00 96.94 94 LEU A N 1
ATOM 748 C CA . LEU A 1 94 ? 0.052 -4.046 6.270 1.00 96.94 94 LEU A CA 1
ATOM 749 C C . LEU A 1 94 ? 0.602 -2.625 6.430 1.00 96.94 94 LEU A C 1
ATOM 751 O O . LEU A 1 94 ? 0.657 -1.885 5.452 1.00 96.94 94 LEU A O 1
ATOM 755 N N . ILE A 1 95 ? 1.034 -2.253 7.638 1.00 97.19 9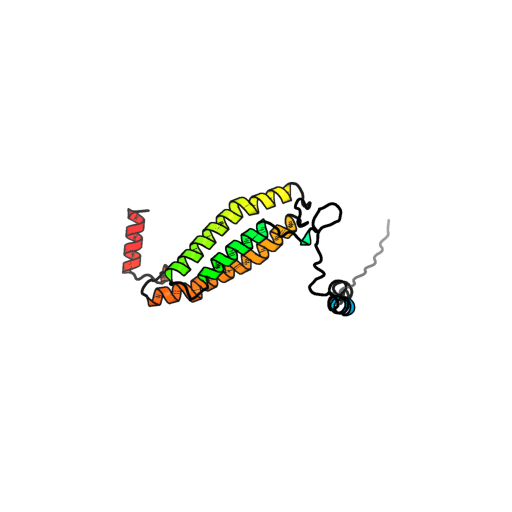5 ILE A N 1
ATOM 756 C CA . ILE A 1 95 ? 1.61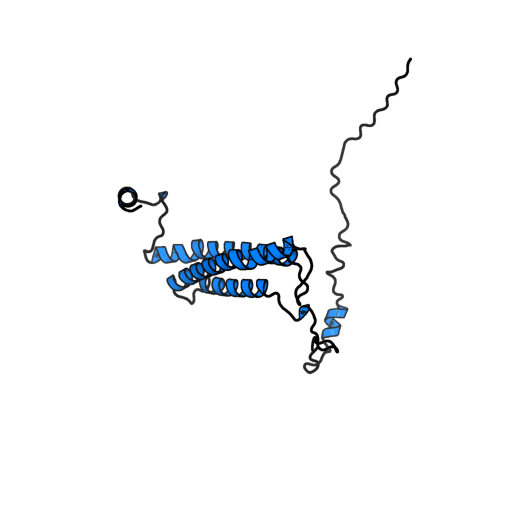9 -0.932 7.918 1.00 97.19 95 ILE A CA 1
ATOM 757 C C . ILE A 1 95 ? 2.933 -0.749 7.148 1.00 97.19 95 ILE A C 1
ATOM 759 O O . ILE A 1 95 ? 3.134 0.276 6.499 1.00 97.19 95 ILE A O 1
ATOM 763 N N . ILE A 1 96 ? 3.808 -1.760 7.174 1.00 97.44 96 ILE A N 1
ATOM 764 C CA . ILE A 1 96 ? 5.073 -1.756 6.427 1.00 97.44 96 ILE A CA 1
ATOM 765 C C . ILE A 1 96 ? 4.797 -1.641 4.927 1.00 97.44 96 ILE A C 1
ATOM 767 O O . ILE A 1 96 ? 5.447 -0.858 4.239 1.00 97.44 96 ILE A O 1
ATOM 771 N N . PHE A 1 97 ? 3.825 -2.397 4.411 1.00 97.75 97 PHE A N 1
ATOM 772 C CA . PHE A 1 97 ? 3.435 -2.314 3.009 1.00 97.75 97 PHE A CA 1
ATOM 773 C C . PHE A 1 97 ? 2.960 -0.903 2.631 1.00 97.75 97 PHE A C 1
ATOM 775 O O . PHE A 1 97 ? 3.461 -0.373 1.642 1.00 97.75 97 PHE A O 1
ATOM 782 N N . SER A 1 98 ? 2.082 -0.272 3.423 1.00 97.31 98 SER A N 1
ATOM 783 C CA . SER A 1 98 ? 1.650 1.116 3.184 1.00 97.31 98 SER A CA 1
ATOM 784 C C . SER A 1 98 ? 2.833 2.079 3.127 1.00 97.31 98 SER A C 1
ATOM 786 O O . SER A 1 98 ? 2.987 2.792 2.144 1.00 97.31 98 SER A O 1
ATOM 788 N N . SER A 1 99 ? 3.719 2.038 4.129 1.00 97.44 99 SER A N 1
ATOM 789 C CA . SER A 1 99 ? 4.884 2.930 4.185 1.00 97.44 99 SER A CA 1
ATOM 790 C C . SER A 1 99 ? 5.819 2.742 2.987 1.00 97.44 99 SER A C 1
ATOM 792 O O . SER A 1 99 ? 6.333 3.718 2.445 1.00 97.44 99 SER A O 1
ATOM 794 N N . ASN A 1 100 ? 6.036 1.496 2.556 1.00 95.50 100 ASN A N 1
ATOM 795 C CA . ASN A 1 100 ? 6.855 1.201 1.381 1.00 95.50 100 ASN A CA 1
ATOM 796 C C . ASN A 1 100 ? 6.203 1.713 0.089 1.00 95.50 100 ASN A C 1
ATOM 798 O O . ASN A 1 100 ? 6.903 2.130 -0.835 1.00 95.50 100 ASN A O 1
ATOM 802 N N . MET A 1 101 ? 4.871 1.651 -0.003 1.00 97.44 101 MET A N 1
ATOM 803 C CA . MET A 1 101 ? 4.131 2.170 -1.151 1.00 97.44 101 MET A CA 1
ATOM 804 C C . MET A 1 101 ? 4.181 3.698 -1.209 1.00 97.44 101 MET A C 1
ATOM 806 O O . MET A 1 101 ? 4.388 4.230 -2.298 1.00 97.44 101 MET A O 1
ATOM 810 N N . ASP A 1 102 ? 4.079 4.387 -0.073 1.00 97.25 102 ASP A N 1
ATOM 811 C CA . ASP A 1 102 ? 4.209 5.847 -0.010 1.00 97.25 102 ASP A CA 1
ATOM 812 C C . ASP A 1 102 ? 5.584 6.293 -0.537 1.00 97.25 102 ASP A C 1
ATOM 814 O O . ASP A 1 102 ? 5.660 7.055 -1.503 1.00 97.25 102 ASP A O 1
ATOM 818 N N . GLU A 1 103 ? 6.677 5.711 -0.023 1.00 96.56 103 GLU A N 1
ATOM 819 C CA . GLU A 1 103 ? 8.036 6.000 -0.514 1.00 96.56 103 GLU A CA 1
ATOM 820 C C . GLU A 1 103 ? 8.190 5.659 -2.009 1.00 96.56 103 GLU A C 1
ATOM 822 O O . GLU A 1 103 ? 8.811 6.398 -2.783 1.00 96.56 103 GLU A O 1
ATOM 827 N N . PHE A 1 104 ? 7.611 4.537 -2.451 1.00 96.88 104 PHE A N 1
ATOM 828 C CA . PHE A 1 104 ? 7.646 4.137 -3.855 1.00 96.88 104 PHE A CA 1
ATOM 829 C C . PHE A 1 104 ? 7.002 5.187 -4.762 1.00 96.88 104 PHE A C 1
ATOM 831 O O . PHE A 1 104 ? 7.566 5.518 -5.809 1.00 96.88 104 PHE A O 1
ATOM 838 N N . PHE A 1 105 ? 5.855 5.741 -4.373 1.00 97.00 105 PHE A N 1
ATOM 839 C CA . PHE A 1 105 ? 5.196 6.781 -5.153 1.00 97.00 105 PHE A CA 1
ATOM 840 C C . PHE A 1 105 ? 5.949 8.109 -5.108 1.00 97.00 105 PHE A C 1
ATOM 842 O O . PHE A 1 105 ? 6.188 8.709 -6.161 1.00 97.00 105 PHE A O 1
ATOM 849 N N . GLU A 1 106 ? 6.376 8.529 -3.919 1.00 96.94 106 GLU A N 1
ATOM 850 C CA . GLU A 1 106 ? 7.068 9.802 -3.715 1.00 96.94 106 GLU A CA 1
ATOM 851 C C . GLU A 1 106 ? 8.414 9.860 -4.440 1.00 96.94 106 GLU A C 1
ATOM 853 O O . GLU A 1 106 ? 8.755 10.881 -5.038 1.00 96.94 106 GLU A O 1
ATOM 858 N N . ILE A 1 107 ? 9.175 8.763 -4.431 1.00 94.56 107 ILE A N 1
ATOM 859 C CA . ILE A 1 107 ? 10.533 8.742 -4.979 1.00 94.56 107 ILE A CA 1
ATOM 860 C C . ILE A 1 107 ? 10.565 8.103 -6.369 1.00 94.56 107 ILE A C 1
ATOM 862 O O . ILE A 1 107 ? 11.110 8.680 -7.315 1.00 94.56 107 ILE A O 1
ATOM 866 N N . ARG A 1 108 ? 10.037 6.882 -6.523 1.00 93.94 108 ARG A N 1
ATOM 867 C CA . ARG A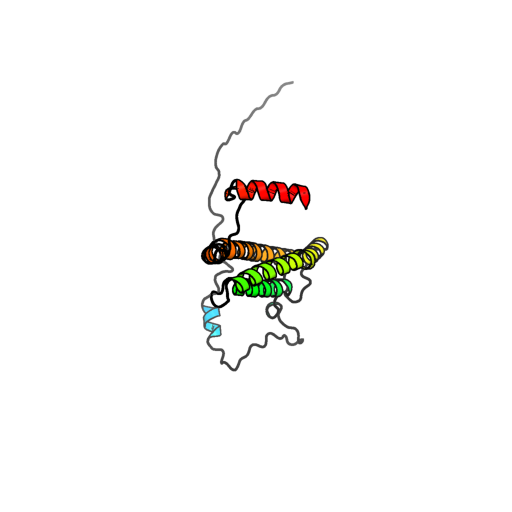 1 108 ? 10.224 6.098 -7.759 1.00 93.94 108 ARG A CA 1
ATOM 868 C C . ARG A 1 108 ? 9.278 6.548 -8.855 1.00 93.94 108 ARG A C 1
ATOM 870 O O . ARG A 1 108 ? 9.741 6.886 -9.943 1.00 93.94 108 ARG A O 1
ATOM 877 N N . VAL A 1 109 ? 7.978 6.592 -8.574 1.00 95.44 109 VAL A N 1
ATOM 878 C CA . VAL A 1 109 ? 6.972 6.966 -9.579 1.00 95.44 109 VAL A CA 1
ATOM 879 C C . VAL A 1 109 ? 7.171 8.409 -10.033 1.00 95.44 109 VAL A C 1
ATOM 881 O O . VAL A 1 109 ? 7.159 8.660 -11.239 1.00 95.44 109 VAL A O 1
ATOM 884 N N . ALA A 1 110 ? 7.476 9.330 -9.113 1.00 96.19 110 ALA A N 1
ATOM 885 C CA . ALA A 1 110 ? 7.852 10.701 -9.459 1.00 96.19 110 ALA A CA 1
ATOM 886 C C . ALA A 1 110 ? 9.050 10.755 -10.431 1.00 96.19 110 ALA A C 1
ATOM 888 O O . ALA A 1 110 ? 9.011 11.470 -11.435 1.00 96.19 110 ALA A O 1
ATOM 889 N N . GLY A 1 111 ? 10.085 9.941 -10.197 1.00 94.19 111 GLY A N 1
ATOM 890 C CA . GLY A 1 111 ? 11.235 9.837 -11.098 1.00 94.19 111 GLY A CA 1
ATOM 891 C C . GLY A 1 111 ? 10.882 9.294 -12.489 1.00 94.19 111 GLY A C 1
ATOM 892 O O . GLY A 1 111 ? 11.429 9.756 -13.492 1.00 94.19 111 GLY A O 1
ATOM 893 N N . ILE A 1 112 ? 9.951 8.339 -12.585 1.00 93.50 112 ILE A N 1
ATOM 894 C CA . ILE A 1 112 ? 9.472 7.816 -13.877 1.00 93.50 112 ILE A CA 1
ATOM 895 C C . ILE A 1 112 ? 8.632 8.872 -14.608 1.00 93.50 112 ILE A C 1
ATOM 897 O O . ILE A 1 112 ? 8.810 9.063 -15.810 1.00 93.50 112 ILE A O 1
ATOM 901 N N . MET A 1 113 ? 7.777 9.610 -13.893 1.00 94.69 113 MET A N 1
ATOM 902 C CA . MET A 1 113 ? 7.009 10.726 -14.458 1.00 94.69 113 MET A CA 1
ATOM 903 C C . MET A 1 113 ? 7.921 11.834 -14.989 1.00 94.69 113 MET A C 1
ATOM 905 O O . MET A 1 113 ? 7.686 12.361 -16.073 1.00 94.69 113 MET A O 1
ATOM 909 N N . GLN A 1 114 ? 9.005 12.153 -14.278 1.00 94.00 114 GLN A N 1
ATOM 910 C CA . GLN A 1 114 ? 9.992 13.116 -14.762 1.00 94.00 114 GLN A CA 1
ATOM 911 C C . GLN A 1 114 ? 10.644 12.650 -16.071 1.00 94.00 114 GLN A C 1
ATOM 913 O O . GLN A 1 114 ? 10.780 13.448 -16.997 1.00 94.00 114 GLN A O 1
ATOM 918 N N . LYS A 1 115 ? 11.005 11.363 -16.179 1.00 91.69 115 LYS A N 1
ATOM 919 C CA . LYS A 1 115 ? 11.530 10.789 -17.429 1.00 91.69 115 LYS A CA 1
ATOM 920 C C . LYS A 1 115 ? 10.510 10.873 -18.559 1.00 91.69 115 LYS A C 1
ATOM 922 O O . LYS A 1 115 ? 10.872 11.285 -19.652 1.00 91.69 115 LYS A O 1
ATOM 927 N N . LEU A 1 116 ? 9.245 10.551 -18.283 1.00 93.06 116 LEU A N 1
ATOM 928 C CA . LEU A 1 116 ? 8.162 10.672 -19.259 1.00 93.06 116 LEU A CA 1
ATOM 929 C C . LEU A 1 116 ? 8.026 12.114 -19.776 1.00 93.06 116 LEU A C 1
ATOM 931 O O . LEU A 1 116 ? 7.912 12.319 -20.981 1.00 93.06 116 LEU A O 1
ATOM 935 N N . ASN A 1 117 ? 8.119 13.108 -18.889 1.00 92.50 117 ASN A N 1
ATOM 936 C CA . ASN A 1 117 ? 8.069 14.527 -19.258 1.00 92.50 117 ASN A CA 1
ATOM 937 C C . ASN A 1 117 ? 9.262 14.972 -20.123 1.00 92.50 117 ASN A C 1
ATOM 939 O O . ASN A 1 117 ? 9.138 15.923 -20.891 1.00 92.50 117 ASN A O 1
ATOM 943 N N . MET A 1 118 ? 10.414 14.303 -20.007 1.00 91.19 118 MET A N 1
ATOM 944 C CA . MET A 1 118 ? 11.588 14.534 -20.861 1.00 91.19 118 MET A CA 1
ATOM 945 C C . MET A 1 118 ? 11.495 13.804 -22.211 1.00 91.19 118 MET A C 1
ATOM 947 O O . MET A 1 118 ? 12.240 14.132 -23.133 1.00 91.19 118 MET A O 1
ATOM 951 N N . GLY A 1 119 ? 10.586 12.835 -22.335 1.00 88.81 119 GLY A N 1
ATOM 952 C CA . GLY A 1 119 ? 10.311 12.086 -23.555 1.00 88.81 119 GLY A CA 1
ATOM 953 C C . GLY A 1 119 ? 9.990 10.618 -23.277 1.00 88.81 119 GLY A C 1
ATOM 954 O O . GLY A 1 119 ? 10.642 9.957 -22.470 1.00 88.81 119 GLY A O 1
ATOM 955 N N . ASP A 1 120 ? 9.014 10.072 -24.003 1.00 87.75 120 ASP A N 1
ATOM 956 C CA . ASP A 1 120 ? 8.585 8.674 -23.863 1.00 87.75 120 ASP A CA 1
ATOM 957 C C . ASP A 1 120 ? 9.442 7.708 -24.698 1.00 87.75 120 ASP A C 1
ATOM 959 O O . ASP A 1 120 ? 8.959 6.954 -25.545 1.00 87.75 120 ASP A O 1
ATOM 963 N N . VAL A 1 121 ? 10.757 7.776 -24.497 1.00 84.69 121 VAL A N 1
ATOM 964 C CA . VAL A 1 121 ? 11.733 6.931 -25.192 1.00 84.69 121 VAL A CA 1
ATOM 965 C C . VAL A 1 121 ? 12.234 5.859 -24.234 1.00 84.69 121 VAL A C 1
ATOM 967 O O . VAL A 1 121 ? 12.515 6.125 -23.062 1.00 84.69 121 VAL A O 1
ATOM 970 N N . SER A 1 122 ? 12.366 4.628 -24.731 1.00 77.44 122 SER A N 1
ATOM 971 C CA . SER A 1 122 ? 12.982 3.569 -23.940 1.00 77.44 122 SER A CA 1
ATOM 972 C C . SER A 1 122 ? 14.456 3.888 -23.696 1.00 77.44 122 SER A C 1
ATOM 974 O O . SER A 1 122 ? 15.237 4.046 -24.631 1.00 77.44 122 SER A O 1
ATOM 976 N N . THR A 1 123 ? 14.825 3.999 -22.423 1.00 68.88 123 THR A N 1
ATOM 977 C CA . THR A 1 123 ? 16.193 4.313 -21.977 1.00 68.88 123 THR A CA 1
ATOM 978 C C . THR A 1 123 ? 16.821 3.181 -21.164 1.00 68.88 123 THR A C 1
ATOM 980 O O . THR A 1 123 ? 17.969 3.288 -20.740 1.00 68.88 123 THR A O 1
ATOM 983 N N . SER A 1 124 ? 16.083 2.092 -20.932 1.00 73.75 124 SER A N 1
ATOM 984 C CA . SER A 1 124 ? 16.502 0.986 -20.067 1.00 73.75 124 SER A CA 1
ATOM 985 C C . SER A 1 124 ? 16.839 -0.268 -20.871 1.00 73.75 124 SER A C 1
ATOM 987 O O . SER A 1 124 ? 16.195 -0.548 -21.877 1.00 73.75 124 SER A O 1
ATOM 989 N N . ALA A 1 125 ? 17.763 -1.088 -20.354 1.00 71.69 125 ALA A N 1
ATOM 990 C CA . ALA A 1 125 ? 18.173 -2.372 -20.946 1.00 71.69 125 ALA A CA 1
ATOM 991 C C . ALA A 1 125 ? 17.008 -3.351 -21.215 1.00 71.69 125 ALA A C 1
ATOM 993 O O . ALA A 1 125 ? 17.119 -4.240 -22.046 1.00 71.69 125 ALA A O 1
ATOM 994 N N . HIS A 1 126 ? 15.879 -3.154 -20.531 1.00 78.12 126 HIS A N 1
ATOM 995 C CA . HIS A 1 126 ? 14.641 -3.927 -20.665 1.00 78.12 126 HIS A CA 1
ATOM 996 C C . HIS A 1 126 ? 13.762 -3.541 -21.861 1.00 78.12 126 HIS A C 1
ATOM 998 O O . HIS A 1 126 ? 12.780 -4.221 -22.130 1.00 78.12 126 HIS A O 1
ATOM 1004 N N . GLY A 1 127 ? 14.013 -2.405 -22.515 1.00 81.81 127 GLY A N 1
ATOM 1005 C CA . GLY A 1 127 ? 13.217 -1.951 -23.660 1.00 81.81 127 GLY A CA 1
ATOM 1006 C C . GLY A 1 127 ? 11.855 -1.310 -23.342 1.00 81.81 127 GLY A C 1
ATOM 1007 O O . GLY A 1 127 ? 11.265 -0.708 -24.233 1.00 81.81 127 GLY A O 1
ATOM 1008 N N . MET A 1 128 ? 11.371 -1.327 -22.094 1.00 86.50 128 MET A N 1
ATOM 1009 C CA . MET A 1 128 ? 10.101 -0.668 -21.732 1.00 86.50 128 MET A CA 1
ATOM 1010 C C . 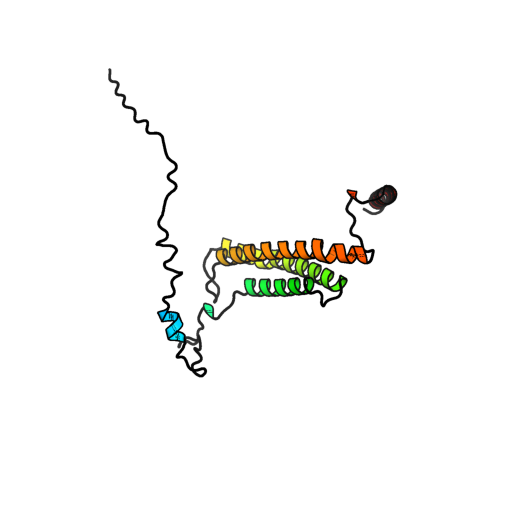MET A 1 128 ? 10.199 0.863 -21.745 1.00 86.50 128 MET A C 1
ATOM 1012 O O . MET A 1 128 ? 11.205 1.435 -21.305 1.00 86.50 128 MET A O 1
ATOM 1016 N N . ARG A 1 129 ? 9.138 1.525 -22.212 1.00 91.44 129 ARG A N 1
ATOM 1017 C CA . ARG A 1 129 ? 8.974 2.985 -22.170 1.00 91.44 129 ARG A CA 1
ATOM 1018 C C . ARG A 1 129 ? 8.432 3.447 -20.810 1.00 91.44 129 ARG A C 1
ATOM 1020 O O . ARG A 1 129 ? 7.705 2.691 -20.161 1.00 91.44 129 ARG A O 1
ATOM 1027 N N . PRO A 1 130 ? 8.741 4.677 -20.360 1.00 92.31 130 PRO A N 1
ATOM 1028 C CA . PRO A 1 130 ? 8.190 5.222 -19.118 1.00 92.31 130 PRO A CA 1
ATOM 1029 C C . PRO A 1 130 ? 6.657 5.136 -19.019 1.00 92.31 130 PRO A C 1
ATOM 1031 O O . PRO A 1 130 ? 6.143 4.776 -17.960 1.00 92.31 130 PRO A O 1
ATOM 1034 N N . SER A 1 131 ? 5.929 5.405 -20.109 1.00 93.94 131 SER A N 1
ATOM 1035 C CA . SER A 1 131 ? 4.461 5.308 -20.145 1.00 93.94 131 SER A CA 1
ATOM 1036 C C . SER A 1 131 ? 3.947 3.885 -19.894 1.00 93.94 131 SER A C 1
ATOM 1038 O O . SER A 1 131 ? 3.007 3.686 -19.121 1.00 93.94 131 SER A O 1
ATOM 1040 N N . GLU A 1 132 ? 4.597 2.885 -20.491 1.00 93.88 132 GLU A N 1
ATOM 1041 C CA . GLU A 1 132 ? 4.269 1.468 -20.321 1.00 93.88 132 GLU A CA 1
ATOM 1042 C C . GLU A 1 132 ? 4.511 1.029 -18.877 1.00 93.88 132 GLU A C 1
ATOM 1044 O O . GLU A 1 132 ? 3.639 0.416 -18.264 1.00 93.88 132 GLU A O 1
ATOM 1049 N N . VAL A 1 133 ? 5.653 1.415 -18.298 1.00 94.00 133 VAL A N 1
ATOM 1050 C CA . VAL A 1 133 ? 5.985 1.100 -16.902 1.00 94.00 133 VAL A CA 1
ATOM 1051 C C . VAL A 1 133 ? 4.950 1.696 -15.947 1.00 94.00 133 VAL A C 1
ATOM 1053 O O . VAL A 1 133 ? 4.463 0.991 -15.066 1.00 94.00 133 VAL A O 1
ATOM 1056 N N . LEU A 1 134 ? 4.563 2.964 -16.128 1.00 95.62 134 LEU A N 1
ATOM 1057 C CA . LEU A 1 134 ? 3.538 3.606 -15.294 1.00 95.62 134 LEU A CA 1
ATOM 1058 C C . LEU A 1 134 ? 2.177 2.916 -15.412 1.00 95.62 134 LEU A C 1
ATOM 1060 O O . LEU A 1 134 ? 1.485 2.749 -14.405 1.00 95.62 134 LEU A O 1
ATOM 1064 N N . ARG A 1 135 ? 1.798 2.486 -16.620 1.00 96.50 135 ARG A N 1
ATOM 1065 C CA . ARG A 1 135 ? 0.551 1.750 -16.852 1.00 96.50 135 ARG A CA 1
ATOM 1066 C C . ARG A 1 135 ? 0.546 0.412 -16.110 1.00 96.50 135 ARG A C 1
ATOM 1068 O O . ARG A 1 135 ? -0.432 0.110 -15.428 1.00 96.50 135 ARG A O 1
ATOM 1075 N N . GLU A 1 136 ? 1.632 -0.355 -16.200 1.00 96.06 136 GLU A N 1
ATOM 1076 C CA . GLU A 1 136 ? 1.764 -1.633 -15.485 1.00 96.06 136 GLU A CA 1
ATOM 1077 C C . GLU A 1 136 ? 1.775 -1.432 -13.961 1.00 96.06 136 GLU A C 1
ATOM 1079 O O . GLU A 1 136 ? 1.042 -2.115 -13.242 1.00 96.06 136 GLU A O 1
ATOM 1084 N N . ILE A 1 137 ? 2.533 -0.447 -13.458 1.00 96.81 137 ILE A N 1
ATOM 1085 C CA . ILE A 1 137 ? 2.548 -0.086 -12.030 1.00 96.81 137 ILE A CA 1
ATOM 1086 C C . ILE A 1 137 ? 1.136 0.248 -11.548 1.00 96.81 137 ILE A C 1
ATOM 1088 O O . ILE A 1 137 ? 0.708 -0.259 -10.512 1.00 96.81 137 ILE A O 1
ATOM 1092 N N . SER A 1 138 ? 0.401 1.075 -12.294 1.00 97.31 138 SER A N 1
ATOM 1093 C CA . SER A 1 138 ? -0.967 1.459 -11.948 1.00 97.31 138 SER A CA 1
ATOM 1094 C C . SER A 1 138 ? -1.886 0.239 -11.856 1.00 97.31 138 SER A C 1
ATOM 1096 O O . SER A 1 138 ? -2.543 0.041 -10.832 1.00 97.31 138 SER A O 1
ATOM 1098 N N . ALA A 1 139 ? -1.894 -0.624 -12.876 1.00 97.75 139 ALA A N 1
ATOM 1099 C CA . ALA A 1 139 ? -2.751 -1.808 -12.908 1.00 97.75 139 ALA A CA 1
ATOM 1100 C C . ALA A 1 139 ? -2.471 -2.771 -11.742 1.00 97.75 139 ALA A C 1
ATOM 1102 O O . ALA A 1 139 ? -3.401 -3.288 -11.118 1.00 97.75 139 ALA A O 1
ATOM 1103 N N . VAL A 1 140 ? -1.195 -3.002 -11.428 1.00 97.44 140 VAL A N 1
ATOM 1104 C CA . VAL A 1 140 ? -0.784 -3.871 -10.319 1.00 97.44 140 VAL A CA 1
ATOM 1105 C C . VAL A 1 140 ? -1.116 -3.237 -8.967 1.00 97.44 140 VAL A C 1
ATOM 1107 O O . VAL A 1 140 ? -1.625 -3.919 -8.078 1.00 97.44 140 VAL A O 1
ATOM 1110 N N . THR A 1 141 ? -0.892 -1.932 -8.816 1.00 97.38 141 THR A N 1
ATOM 1111 C CA . THR A 1 141 ? -1.106 -1.237 -7.542 1.00 97.38 141 THR A CA 1
ATOM 1112 C C . THR A 1 141 ? -2.581 -1.193 -7.159 1.00 97.38 141 THR A C 1
ATOM 1114 O O . THR A 1 141 ? -2.910 -1.486 -6.016 1.00 97.38 141 THR A O 1
ATOM 1117 N N . HIS A 1 142 ? -3.494 -0.918 -8.097 1.00 97.81 142 HIS A N 1
ATOM 1118 C CA . HIS A 1 142 ? -4.935 -0.932 -7.803 1.00 97.81 142 HIS A CA 1
ATOM 1119 C C . HIS A 1 142 ? -5.400 -2.288 -7.253 1.00 97.81 142 HIS A C 1
ATOM 1121 O O . HIS A 1 142 ? -6.182 -2.340 -6.300 1.00 97.81 142 HIS A O 1
ATOM 1127 N N . LYS A 1 143 ? -4.880 -3.389 -7.809 1.00 97.88 143 LYS A N 1
ATOM 1128 C CA . LYS A 1 143 ? -5.153 -4.744 -7.307 1.00 97.88 143 LYS A CA 1
ATOM 1129 C C . LYS A 1 143 ? -4.574 -4.947 -5.906 1.00 97.88 143 LYS A C 1
ATOM 1131 O O . LYS A 1 143 ? -5.264 -5.471 -5.040 1.00 97.88 143 LYS A O 1
ATOM 1136 N N . ALA A 1 144 ? -3.341 -4.501 -5.678 1.00 97.44 144 ALA A N 1
ATOM 1137 C CA . ALA A 1 144 ? -2.667 -4.628 -4.389 1.00 97.44 144 ALA A CA 1
ATOM 1138 C C . ALA A 1 144 ? -3.378 -3.852 -3.271 1.00 97.44 144 ALA A C 1
ATOM 1140 O O . ALA A 1 144 ? -3.596 -4.398 -2.196 1.00 97.44 144 ALA A O 1
ATOM 1141 N N . ILE A 1 145 ? -3.793 -2.611 -3.538 1.00 97.56 145 ILE A N 1
ATOM 1142 C CA . ILE A 1 145 ? -4.537 -1.783 -2.580 1.00 97.56 145 ILE A CA 1
ATOM 1143 C C . ILE A 1 145 ? -5.910 -2.394 -2.288 1.00 97.56 145 ILE A C 1
ATOM 1145 O O . ILE A 1 145 ? -6.318 -2.465 -1.132 1.00 97.56 145 ILE A O 1
ATOM 1149 N N . SER A 1 146 ? -6.604 -2.903 -3.311 1.00 97.94 146 SER A N 1
ATOM 1150 C CA . SER A 1 146 ? -7.880 -3.604 -3.111 1.00 97.94 146 SER A CA 1
ATOM 1151 C C . SER A 1 146 ? -7.712 -4.820 -2.193 1.00 97.94 146 SER A C 1
ATOM 1153 O O . SER A 1 146 ? -8.482 -4.992 -1.251 1.00 97.94 146 SER A O 1
ATOM 1155 N N . GLU A 1 147 ? -6.665 -5.621 -2.410 1.00 97.56 147 GLU A N 1
ATOM 1156 C CA . GLU A 1 147 ? -6.359 -6.772 -1.556 1.00 97.56 147 GLU A CA 1
ATOM 1157 C C . GLU A 1 147 ? -5.938 -6.354 -0.140 1.00 97.56 147 GLU A C 1
ATOM 1159 O O . GLU A 1 147 ? -6.354 -6.974 0.833 1.00 97.56 147 GLU A O 1
ATOM 1164 N N . GLN A 1 148 ? -5.182 -5.264 0.009 1.00 97.88 148 GLN A N 1
ATOM 1165 C CA . GLN A 1 148 ? -4.827 -4.709 1.314 1.00 97.88 148 GLN A CA 1
ATOM 1166 C C . GLN A 1 148 ? -6.071 -4.348 2.136 1.00 97.88 148 GLN A C 1
ATOM 1168 O O . GLN A 1 148 ? -6.159 -4.706 3.313 1.00 97.88 148 GLN A O 1
ATOM 1173 N N . TYR A 1 149 ? -7.047 -3.672 1.522 1.00 97.44 149 TYR A N 1
ATOM 1174 C CA . TYR A 1 149 ? -8.310 -3.341 2.182 1.00 97.44 149 TYR A CA 1
ATOM 1175 C C . TYR A 1 149 ? -9.145 -4.577 2.494 1.00 97.44 149 TYR A C 1
ATOM 1177 O O . TYR A 1 149 ? -9.772 -4.613 3.553 1.00 97.44 149 TYR A O 1
ATOM 1185 N N . ARG A 1 150 ? -9.145 -5.582 1.612 1.00 97.94 150 ARG A N 1
ATOM 1186 C CA . ARG A 1 150 ? -9.808 -6.864 1.863 1.00 97.94 150 ARG A CA 1
ATOM 1187 C C . ARG A 1 150 ? -9.217 -7.538 3.102 1.00 97.94 150 ARG A C 1
ATOM 1189 O O . ARG A 1 150 ? -9.946 -7.800 4.051 1.00 97.94 150 ARG A O 1
ATOM 1196 N N . ILE A 1 151 ? -7.893 -7.714 3.150 1.00 96.81 151 ILE A N 1
ATOM 1197 C CA . ILE A 1 151 ? -7.192 -8.314 4.297 1.00 96.81 151 ILE A CA 1
ATOM 1198 C C . ILE A 1 151 ? -7.492 -7.530 5.579 1.00 96.81 151 ILE A C 1
ATOM 1200 O O . ILE A 1 151 ? -7.809 -8.121 6.609 1.00 96.81 151 ILE A O 1
ATOM 1204 N N . LEU A 1 152 ? -7.420 -6.197 5.538 1.00 96.81 152 LEU A N 1
ATOM 1205 C CA . LEU A 1 152 ? -7.675 -5.375 6.718 1.00 96.81 152 LEU A CA 1
ATOM 1206 C C . LEU A 1 152 ? -9.114 -5.533 7.234 1.00 96.81 152 LEU A C 1
ATOM 1208 O O . LEU A 1 152 ? -9.308 -5.803 8.417 1.00 96.81 152 LEU A O 1
ATOM 1212 N N . ASN A 1 153 ? -10.110 -5.353 6.364 1.00 95.94 153 ASN A N 1
ATOM 1213 C CA . ASN A 1 153 ? -11.514 -5.265 6.770 1.00 95.94 153 ASN A CA 1
ATOM 1214 C C . ASN A 1 153 ? -12.183 -6.626 6.974 1.00 95.94 153 ASN A C 1
ATOM 1216 O O . ASN A 1 153 ? -13.048 -6.741 7.838 1.00 95.94 153 ASN A O 1
ATOM 1220 N N . GLU A 1 154 ? -11.814 -7.633 6.185 1.00 95.88 154 GLU A N 1
ATOM 1221 C CA . GLU A 1 154 ? -12.453 -8.953 6.212 1.00 95.88 154 GLU A CA 1
ATOM 1222 C C . GLU A 1 154 ? -11.697 -9.945 7.100 1.00 95.88 154 GLU A C 1
ATOM 1224 O O . GLU A 1 154 ? -12.332 -10.788 7.730 1.00 95.88 154 GLU A O 1
ATOM 1229 N N . ASP A 1 155 ? -10.367 -9.822 7.214 1.00 94.62 155 ASP A N 1
ATOM 1230 C CA . ASP A 1 155 ? -9.555 -10.794 7.955 1.00 94.62 155 ASP A CA 1
ATOM 1231 C C . ASP A 1 155 ? -9.057 -10.231 9.302 1.00 94.62 155 ASP A C 1
ATOM 1233 O O . ASP A 1 155 ? -9.235 -10.860 10.345 1.00 94.62 155 ASP A O 1
ATOM 1237 N N . ILE A 1 156 ? -8.414 -9.055 9.308 1.00 95.19 156 ILE A N 1
ATOM 1238 C CA . ILE A 1 156 ? -7.676 -8.547 10.480 1.00 95.19 156 ILE A CA 1
ATOM 1239 C C . ILE A 1 156 ? -8.585 -7.872 11.508 1.00 95.19 156 ILE A C 1
ATOM 1241 O O . ILE A 1 156 ? -8.548 -8.245 12.680 1.00 95.19 156 ILE A O 1
ATOM 1245 N N . LEU A 1 157 ? -9.392 -6.885 11.106 1.00 94.75 157 LEU A N 1
ATOM 1246 C CA . LEU A 1 157 ? -10.268 -6.159 12.035 1.00 94.75 157 LEU A CA 1
ATOM 1247 C C . LEU A 1 157 ? -11.287 -7.081 12.731 1.00 94.75 157 LEU A C 1
ATOM 1249 O O . LEU A 1 157 ? -11.438 -6.957 13.949 1.00 94.75 157 LEU A O 1
ATOM 1253 N N . PRO A 1 158 ? -11.940 -8.040 12.041 1.00 94.81 158 PRO A N 1
ATOM 1254 C CA . PRO A 1 158 ? -12.844 -8.977 12.702 1.00 94.81 158 PRO A CA 1
ATOM 1255 C C . PRO A 1 158 ? -12.123 -9.907 13.681 1.00 94.81 158 PRO A C 1
ATOM 1257 O O . PRO A 1 158 ? -12.644 -10.164 14.763 1.00 94.81 158 PRO A O 1
ATOM 1260 N N . ALA A 1 159 ? -10.920 -10.381 13.340 1.00 94.31 159 ALA A N 1
ATOM 1261 C CA . ALA A 1 159 ? -10.122 -11.210 14.241 1.00 94.31 159 ALA A CA 1
ATOM 1262 C C . ALA A 1 159 ? -9.654 -10.426 15.478 1.00 94.31 159 ALA A C 1
ATOM 1264 O O . ALA A 1 159 ? -9.680 -10.956 16.582 1.00 94.31 159 ALA A O 1
ATOM 1265 N N . LEU A 1 160 ? -9.294 -9.146 15.327 1.00 95.06 160 LEU A N 1
ATOM 1266 C CA . LEU A 1 160 ? -8.932 -8.292 16.464 1.00 95.06 160 LEU A CA 1
ATOM 1267 C C . LEU A 1 160 ? -10.127 -8.077 17.393 1.00 95.06 160 LEU A C 1
ATOM 1269 O O . LEU A 1 160 ? -9.979 -8.137 18.611 1.00 95.06 160 LEU A O 1
ATOM 1273 N N . ALA A 1 161 ? -11.322 -7.903 16.826 1.00 93.50 161 ALA A N 1
ATOM 1274 C CA . ALA A 1 161 ? -12.540 -7.724 17.604 1.00 93.50 161 ALA A CA 1
ATOM 1275 C C . ALA A 1 161 ? -12.920 -8.963 18.437 1.00 93.50 161 ALA A C 1
ATOM 1277 O O . ALA A 1 161 ? -13.595 -8.804 19.455 1.00 93.50 161 ALA A O 1
ATOM 1278 N N . GLN A 1 162 ? -12.501 -10.168 18.025 1.00 94.56 162 GLN A N 1
ATOM 1279 C CA . GLN A 1 162 ? -12.664 -11.405 18.808 1.00 94.56 162 GLN A CA 1
ATOM 1280 C C . GLN A 1 162 ? -11.747 -11.441 20.037 1.00 94.56 162 GLN A C 1
ATOM 1282 O O . GLN A 1 162 ? -12.110 -12.041 21.042 1.00 94.56 162 GLN A O 1
ATOM 1287 N N . GLU A 1 163 ? -10.608 -10.754 19.972 1.00 93.88 163 GLU A N 1
ATOM 1288 C CA . GLU A 1 163 ? -9.646 -10.582 21.068 1.00 93.88 163 GLU A CA 1
ATOM 1289 C C . GLU A 1 163 ? -9.903 -9.281 21.862 1.00 93.88 163 GLU A C 1
ATOM 1291 O O . GLU A 1 163 ? -9.000 -8.736 22.493 1.00 93.88 163 GLU A O 1
ATOM 1296 N N . ASP A 1 164 ? -11.124 -8.732 21.783 1.00 92.50 164 ASP A N 1
ATOM 1297 C CA . ASP A 1 164 ? -11.552 -7.467 22.405 1.00 92.50 164 ASP A CA 1
ATOM 1298 C C . ASP A 1 164 ? -10.765 -6.207 21.980 1.00 92.50 164 ASP A C 1
ATOM 1300 O O . ASP A 1 164 ? -10.900 -5.136 22.578 1.00 92.50 164 ASP A O 1
ATOM 1304 N N . ILE A 1 165 ? -10.012 -6.274 20.878 1.00 93.38 165 ILE A N 1
ATOM 1305 C CA . ILE A 1 165 ? -9.336 -5.123 20.269 1.00 93.38 165 ILE A CA 1
ATOM 1306 C C . ILE A 1 165 ? -10.221 -4.574 19.148 1.00 93.38 165 ILE A C 1
ATOM 1308 O O . ILE A 1 165 ? -10.297 -5.130 18.053 1.00 93.38 165 ILE A O 1
ATOM 1312 N N . ARG A 1 166 ? -10.908 -3.458 19.407 1.00 89.75 166 ARG A N 1
ATOM 1313 C CA . ARG A 1 166 ? -11.883 -2.885 18.465 1.00 89.75 166 ARG A CA 1
ATOM 1314 C C . ARG A 1 166 ? -11.441 -1.534 17.929 1.00 89.75 166 ARG A C 1
ATOM 1316 O O . ARG A 1 166 ? -11.125 -0.622 18.688 1.00 89.75 166 ARG A O 1
ATOM 1323 N N . TYR A 1 167 ? -11.503 -1.398 16.610 1.00 86.94 167 TYR A N 1
ATOM 1324 C CA . TYR A 1 167 ? -11.491 -0.101 15.948 1.00 86.94 167 TYR A CA 1
ATOM 1325 C C . TYR A 1 167 ? -12.934 0.398 15.848 1.00 86.94 167 TYR A C 1
ATOM 1327 O O . TYR A 1 167 ? -13.720 -0.174 15.097 1.00 86.94 167 TYR A O 1
ATOM 1335 N N . LEU A 1 168 ? -13.281 1.419 16.633 1.00 88.75 168 LEU A N 1
ATOM 1336 C CA . LEU A 1 168 ? -14.628 1.988 16.661 1.00 88.75 168 LEU A CA 1
ATOM 1337 C C . LEU A 1 168 ? -14.718 3.201 15.741 1.00 88.75 168 LEU A C 1
ATOM 1339 O O . LEU A 1 168 ? -13.914 4.134 15.834 1.00 88.75 168 LEU A O 1
ATOM 1343 N N . LYS A 1 169 ? -15.735 3.210 14.885 1.00 86.94 169 LYS A N 1
ATOM 1344 C CA . LYS A 1 169 ? -16.135 4.395 14.130 1.00 86.94 169 LYS A CA 1
ATOM 1345 C C . LYS A 1 169 ? -16.968 5.322 15.009 1.00 86.94 169 LYS A C 1
ATOM 1347 O O . LYS A 1 169 ? -17.482 4.945 16.059 1.00 86.94 169 LYS A O 1
ATOM 1352 N N . ARG A 1 170 ? -17.107 6.576 14.575 1.00 85.38 170 ARG A N 1
ATOM 1353 C CA . ARG A 1 170 ? -17.804 7.627 15.335 1.00 85.38 170 ARG A CA 1
ATOM 1354 C C . ARG A 1 170 ? -19.246 7.253 15.693 1.00 85.38 170 ARG A C 1
ATOM 1356 O O . ARG A 1 170 ? -19.728 7.637 16.751 1.00 85.38 170 ARG A O 1
ATOM 1363 N N . ASP A 1 171 ? -19.921 6.551 14.797 1.00 88.50 171 ASP A N 1
ATOM 1364 C CA . ASP A 1 171 ? -21.290 6.054 14.923 1.00 88.50 171 ASP A CA 1
ATOM 1365 C C . ASP A 1 171 ? -21.426 4.836 15.852 1.00 88.50 171 ASP A C 1
ATOM 1367 O O . ASP A 1 171 ? -22.535 4.513 16.267 1.00 88.50 171 ASP A O 1
ATOM 1371 N N . GLU A 1 172 ? -20.316 4.205 16.234 1.00 87.88 172 GLU A N 1
ATOM 1372 C CA . GLU A 1 172 ? -20.275 3.044 17.132 1.00 87.88 172 GLU A CA 1
ATOM 1373 C C . GLU A 1 172 ? -19.926 3.426 18.583 1.00 87.88 172 GLU A C 1
ATOM 1375 O O . GLU A 1 172 ? -19.914 2.568 19.466 1.00 87.88 172 GLU A O 1
ATOM 1380 N N . LEU A 1 173 ? -19.636 4.707 18.843 1.00 89.25 173 LEU A N 1
ATOM 1381 C CA . LEU A 1 173 ? -19.275 5.204 20.171 1.00 89.25 173 LEU A CA 1
ATOM 1382 C C . LEU A 1 173 ? -20.497 5.298 21.086 1.00 89.25 173 LEU A C 1
ATOM 1384 O O . LEU A 1 173 ? -21.549 5.816 20.703 1.00 89.25 173 LEU A O 1
ATOM 1388 N N . THR A 1 174 ? -20.332 4.896 22.346 1.00 92.56 174 THR A N 1
ATOM 1389 C CA . THR A 1 174 ? -21.351 5.166 23.367 1.00 92.56 174 THR A CA 1
ATOM 1390 C C . THR A 1 174 ? -21.409 6.665 23.697 1.00 92.56 174 THR A C 1
ATOM 1392 O O . THR A 1 174 ? -20.430 7.391 23.475 1.00 92.56 174 THR A O 1
ATOM 1395 N N . PRO A 1 175 ? -22.523 7.171 24.262 1.00 92.81 175 PRO A N 1
ATOM 1396 C CA . PRO A 1 175 ? -22.615 8.564 24.701 1.00 92.81 175 PRO A CA 1
ATOM 1397 C C . PRO A 1 175 ? -21.480 8.972 25.652 1.00 92.81 175 PRO A C 1
ATOM 1399 O O . PRO A 1 175 ? -20.949 10.077 25.542 1.00 92.81 175 PRO A O 1
ATOM 1402 N N . GLU A 1 176 ? -21.062 8.068 26.541 1.00 93.56 176 GLU A N 1
ATOM 1403 C CA . GLU A 1 176 ? -19.964 8.279 27.488 1.00 93.56 176 GLU A CA 1
ATOM 1404 C C . GLU A 1 176 ? -18.617 8.387 26.766 1.00 93.56 176 GLU A C 1
ATOM 1406 O O . GLU A 1 176 ? -17.853 9.320 27.016 1.00 93.56 176 GLU A O 1
ATOM 1411 N N . GLN A 1 177 ? -18.341 7.477 25.824 1.00 92.19 177 GLN A N 1
ATOM 1412 C CA . GLN A 1 177 ? -17.123 7.509 25.009 1.00 92.19 177 GLN A CA 1
ATOM 1413 C C . GLN A 1 177 ? -17.068 8.764 24.132 1.00 92.19 177 GLN A C 1
ATOM 1415 O O . GLN A 1 177 ? -16.017 9.392 24.011 1.00 92.19 177 GLN A O 1
ATOM 1420 N N . SER A 1 178 ? -18.201 9.175 23.555 1.00 91.38 178 SER A N 1
ATOM 1421 C CA . SER A 1 178 ? -18.284 10.398 22.758 1.00 91.38 178 SER A CA 1
ATOM 1422 C C . SER A 1 178 ? -18.073 11.654 23.606 1.00 91.38 178 SER A C 1
ATOM 1424 O O . SER A 1 178 ? -17.435 12.597 23.132 1.00 91.38 178 SER A O 1
ATOM 1426 N N . ALA A 1 179 ? -18.605 11.697 24.832 1.00 92.94 179 ALA A N 1
ATOM 1427 C CA . ALA A 1 179 ? -18.386 12.809 25.753 1.00 92.94 179 ALA A CA 1
ATOM 1428 C C . ALA A 1 179 ? -16.908 12.905 26.153 1.00 92.94 179 ALA A C 1
ATOM 1430 O O . ALA A 1 179 ? -16.322 13.986 26.071 1.00 92.94 179 ALA A O 1
ATOM 1431 N N . TRP A 1 180 ? -16.292 11.766 26.487 1.00 93.62 180 TRP A N 1
ATOM 1432 C CA . TRP A 1 180 ? -14.862 11.679 26.779 1.00 93.62 180 TRP A CA 1
ATOM 1433 C C . TRP A 1 180 ? -14.008 12.135 25.590 1.00 93.62 180 TRP A C 1
ATOM 1435 O O . TRP A 1 180 ? -13.131 12.977 25.752 1.00 93.62 180 TRP A O 1
ATOM 1445 N N . MET A 1 181 ? -14.308 11.659 24.378 1.00 91.50 181 MET A N 1
ATOM 1446 C CA . MET A 1 181 ? -13.567 12.026 23.169 1.00 91.50 181 MET A CA 1
ATOM 1447 C C . MET A 1 181 ? -13.662 13.528 22.871 1.00 91.50 181 MET A C 1
ATOM 1449 O O . MET A 1 181 ? -12.671 14.140 22.478 1.00 91.50 181 MET A O 1
ATOM 1453 N N . LYS A 1 182 ? -14.828 14.147 23.101 1.00 91.62 182 LYS A N 1
ATOM 1454 C CA . LYS A 1 182 ? -15.012 15.599 22.952 1.00 91.62 182 LYS A CA 1
ATOM 1455 C C . LYS A 1 182 ? -14.189 16.389 23.971 1.00 91.62 182 LYS A C 1
ATOM 1457 O O . LYS A 1 182 ? -13.602 17.412 23.615 1.00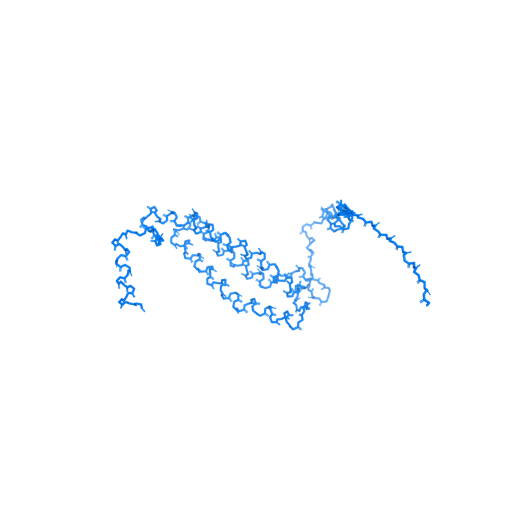 91.62 182 LYS A O 1
ATOM 1462 N N . GLN A 1 183 ? -14.160 15.930 25.222 1.00 94.31 183 GLN A N 1
ATOM 1463 C CA . GLN A 1 183 ? -13.341 16.544 26.262 1.00 94.31 183 GLN A CA 1
ATOM 1464 C C . GLN A 1 183 ? -11.855 16.434 25.909 1.00 94.31 183 GLN A C 1
ATOM 1466 O O . GLN A 1 183 ? -11.176 17.454 25.838 1.00 94.31 183 GLN A O 1
ATOM 1471 N N . TYR A 1 184 ? -11.384 15.226 25.591 1.00 93.56 184 TYR A N 1
ATOM 1472 C CA . TYR A 1 184 ? -10.000 14.975 25.193 1.00 93.56 184 TYR A CA 1
ATOM 1473 C C . TYR A 1 184 ? -9.571 15.853 24.011 1.00 93.56 184 TYR A C 1
ATOM 1475 O O . TYR A 1 184 ? -8.522 16.488 24.066 1.00 93.56 184 TYR A O 1
ATOM 1483 N N . PHE A 1 185 ? -10.414 15.954 22.978 1.00 93.44 185 PHE A N 1
ATOM 1484 C CA . PHE A 1 185 ? -10.157 16.816 21.825 1.00 93.44 185 PHE A CA 1
ATOM 1485 C C . PHE A 1 185 ? -9.997 18.290 22.214 1.00 93.44 185 PHE A C 1
ATOM 1487 O O . PHE A 1 185 ? -9.141 18.962 21.671 1.00 93.44 185 PHE A O 1
ATOM 1494 N N . THR A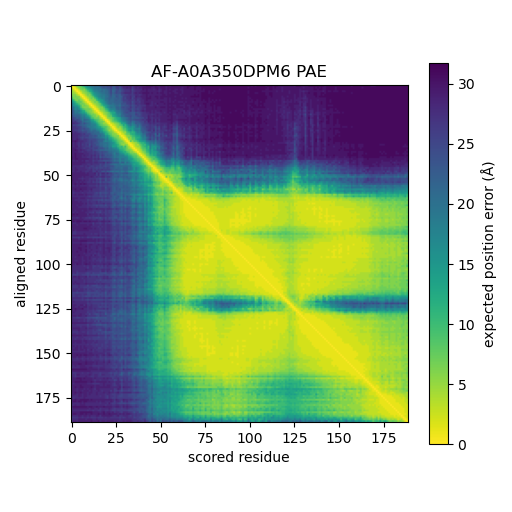 1 186 ? -10.791 18.797 23.160 1.00 94.44 186 THR A N 1
ATOM 1495 C CA . THR A 1 186 ? -10.714 20.211 23.576 1.00 94.44 186 THR A CA 1
ATOM 1496 C C . THR A 1 186 ? -9.466 20.507 24.416 1.00 94.44 186 THR A C 1
ATOM 1498 O O . THR A 1 186 ? -8.993 21.639 24.441 1.00 94.44 186 THR A O 1
ATOM 1501 N N . GLU A 1 187 ? -8.959 19.512 25.144 1.00 95.56 187 GLU A N 1
ATOM 1502 C CA . GLU A 1 187 ? -7.844 19.683 26.080 1.00 95.56 187 GLU A CA 1
ATOM 1503 C C . GLU A 1 187 ? -6.468 19.401 25.461 1.00 95.56 187 GLU A C 1
ATOM 1505 O O . GLU A 1 187 ? -5.481 19.972 25.921 1.00 95.56 187 GLU A O 1
ATOM 1510 N N . GLN A 1 188 ? -6.380 18.497 24.479 1.00 91.12 188 GLN A N 1
ATOM 1511 C CA . GLN A 1 188 ? -5.107 17.920 24.016 1.00 91.12 188 GLN A CA 1
ATOM 1512 C C . GLN A 1 188 ? -4.822 18.099 22.516 1.00 91.12 188 GLN A C 1
ATOM 1514 O O . GLN A 1 188 ? -3.720 17.760 22.081 1.00 91.12 188 GLN A O 1
ATOM 1519 N N . VAL A 1 189 ? -5.781 18.593 21.724 1.00 86.31 189 VAL A N 1
ATOM 1520 C CA . VAL A 1 189 ? -5.648 18.806 20.269 1.00 86.31 189 VAL A CA 1
ATOM 1521 C C . VAL A 1 189 ? -5.888 20.272 19.939 1.00 86.31 189 VAL A C 1
ATOM 1523 O O . VAL A 1 189 ? -5.051 20.837 19.202 1.00 86.31 189 VAL A O 1
#

Nearest PDB structures (foldseek):
  7xc7-assembly1_D  TM=4.138E-01  e=1.122E+00  Candidatus Scalindua brodae

Secondary structure (DSSP, 8-state):
---------------------TTTTSTTS---HHHHHGGGG--TT-----B-TTS-B-GGGS--HHHHHHHHHHHHHHHHH-TTS-HHHHHHHHHHHHHHHHHIIIIIIHHHHHHHHH-----STT---HHHHHHHHHHHHHHHHHHHHHIIIIIIHHHHHHTT-----GGG--HHHHHHHHHHHHHH-

Sequence (189 aa):
MVNKQNNDHEINDSIDVSTKTDSELSTNLVKTEEELTASSSKGLSEIDWQRFDDGSYSPSSYINRDLSLLQFHLRVLAQAASPRHPLLERLFFLIIFSSNMDEFFEIRVAGIMQKLNMGDVSTSAHGMRPSEVLREISAVTHKAISEQYRILNEDILPALAQEDIRYLKRDELTPEQSAWMKQYFTEQV

Mean predicted aligned error: 14.68 Å